Protein AF-A0ABD2IH36-F1 (afdb_monomer_lite)

Foldseek 3Di:
DDALDPVVVVVCCVVPVPDDAAHFLLNVLLVLVVVCVVLCVVVCQPPPDPCNVVLNVLSLLLSLLLSCLLAAPLVLSLVSLLVSLLSHDPSCLQSSLVCCQAEPADFPVCVVCPSNCSHNPNFPFDFDQDQDPPPDPPDDDDDDDDDDDDDDDDDDDDDDDDDPPDPPPRDGDGDGQGRSNGDRPGAHNAYSVRHRCNVCLLVVPDSVCPLVVVLVVQLPVQADPDRDPVSNVVSVVVSVVVVVVVVVCVVVVVDDDDDPVVVVLSVQSNVLRVPADSPDPVRSVVSSSSSSVSCPVVVVVSVVVVVVVVVVVPPPPDDD

Radius of gyration: 30.21 Å; chains: 1; bounding box: 77×48×107 Å

Organism: NCBI:txid157864

Sequence (320 aa):
MSDFETGMLKAMQHVFPSCERSGCSFHMAQALFRKARSMGIFNLLNEDDDEGPVQRKSVHKTFRSVLSLALIPPLYVRRAFSTIVNTAPPGVQGWLAYFCKTYIGTTQFEIDRGAEAFGPDVDIGHFVLRRTRSTTPFSVSQASTMAGDAPVRFGLHSPQPSTPTIPSTEEGSLELIRRWEHEIVRPPRFPITFWNVHIRAQMALERTNNGMEAAHGQFARELNHHPSLSDFIAAFTKDIDKQLDIGRAEQLQKSTKRRQRYIIKEQNVVRILDEADFESEEGLTNSLHLLGLVMQGFVEGLHVRGNEESGEETDDADGN

Secondary structure (DSSP, 8-state):
-B-S-HHHHHHHHHH-TTSPP-B-HHHHHHHHHHHHHHTTGGGTT-TTSTTHHHHHHHHHHHHHHHHHTTTS-GGGHHHHHHHHHHHPPTT-HHHHHHHIIIII-B-HHHHHHGGGGGSTT----PEEEE---------------------------PPPPPP---------EEEE--GGGS--SB--SS-HHHH--HHHHHTT---THHHHHHHHHHHHHHS-SS--HHHHHHHHHHHHHHHHHHHHHHHTT-PPPPPHHHHHHHHHHHHHHHT---SSHHHHHHHHHHHHHHHHHHHHHHHHHHHHHHHGGGSSS---

pLDDT: mean 75.45, std 20.5, range [30.62, 98.0]

Structure (mmCIF, N/CA/C/O backbone):
data_AF-A0ABD2IH36-F1
#
_entry.id   AF-A0ABD2IH36-F1
#
loop_
_atom_site.group_PDB
_atom_site.id
_atom_site.type_symbol
_atom_site.label_atom_id
_atom_site.label_alt_id
_atom_site.label_comp_id
_atom_site.label_asym_id
_atom_site.label_entity_id
_atom_site.label_seq_id
_atom_site.pdbx_PDB_ins_code
_atom_site.Cartn_x
_atom_site.Cartn_y
_atom_site.Cartn_z
_atom_site.occupancy
_atom_site.B_iso_or_equiv
_atom_site.auth_seq_id
_atom_site.auth_comp_id
_atom_site.auth_asym_id
_atom_site.auth_atom_id
_atom_site.pdbx_PDB_model_num
ATOM 1 N N . MET A 1 1 ? -11.685 -6.606 10.430 1.00 73.25 1 MET A N 1
ATOM 2 C CA . MET A 1 1 ? -10.324 -6.358 9.906 1.00 73.25 1 MET A CA 1
ATOM 3 C C . MET A 1 1 ? -9.435 -7.489 10.397 1.00 73.25 1 MET A C 1
ATOM 5 O O . MET A 1 1 ? -9.530 -7.809 11.570 1.00 73.25 1 MET A O 1
ATOM 9 N N . SER A 1 2 ? -8.643 -8.107 9.526 1.00 76.81 2 SER A N 1
ATOM 10 C CA . SER A 1 2 ? -7.855 -9.316 9.813 1.00 76.81 2 SER A CA 1
ATOM 11 C C . SER A 1 2 ? -6.379 -9.104 9.500 1.00 76.81 2 SER A C 1
ATOM 13 O O . SER A 1 2 ? -6.024 -8.206 8.731 1.00 76.81 2 SER A O 1
ATOM 15 N N . ASP A 1 3 ? -5.521 -9.963 10.040 1.00 78.62 3 ASP A N 1
ATOM 16 C CA . ASP A 1 3 ? -4.207 -10.200 9.449 1.00 78.62 3 ASP A CA 1
ATOM 17 C C . ASP A 1 3 ? -4.333 -10.883 8.060 1.00 78.62 3 ASP A C 1
ATOM 19 O O . ASP A 1 3 ? -5.432 -11.075 7.523 1.00 78.62 3 ASP A O 1
ATOM 23 N N . PHE A 1 4 ? -3.195 -11.231 7.456 1.00 84.56 4 PHE A N 1
ATOM 24 C CA . PHE A 1 4 ? -3.115 -11.854 6.129 1.00 84.56 4 PHE A CA 1
ATOM 25 C C . PHE A 1 4 ? -3.057 -13.394 6.197 1.00 84.56 4 PHE A C 1
ATOM 27 O O . PHE A 1 4 ? -2.592 -14.049 5.259 1.00 84.56 4 PHE A O 1
ATOM 34 N N . GLU A 1 5 ? -3.523 -14.001 7.291 1.00 84.25 5 GLU A N 1
ATOM 35 C CA . GLU A 1 5 ? -3.514 -15.447 7.483 1.00 84.25 5 GLU A CA 1
ATOM 36 C C . GLU A 1 5 ? -4.704 -16.103 6.761 1.00 84.25 5 GLU A C 1
ATOM 38 O O . GLU A 1 5 ? -5.879 -15.793 6.960 1.00 84.25 5 GLU A O 1
ATOM 43 N N . THR A 1 6 ? -4.409 -17.003 5.822 1.00 84.88 6 THR A N 1
ATOM 44 C CA . THR A 1 6 ? -5.437 -17.541 4.915 1.00 84.88 6 THR A CA 1
ATOM 45 C C . THR A 1 6 ? -6.386 -18.518 5.611 1.00 84.88 6 THR A C 1
ATOM 47 O O . THR A 1 6 ? -7.532 -18.636 5.175 1.00 84.88 6 THR A O 1
ATOM 50 N N . GLY A 1 7 ? -5.937 -19.207 6.666 1.00 84.06 7 GLY A N 1
ATOM 51 C CA . GLY A 1 7 ? -6.784 -20.085 7.470 1.00 84.06 7 GLY A CA 1
ATOM 52 C C . GLY A 1 7 ? -7.853 -19.278 8.193 1.00 84.06 7 GLY A C 1
ATOM 53 O O . GLY A 1 7 ? -9.044 -19.500 7.965 1.00 84.06 7 GLY A O 1
ATOM 54 N N . MET A 1 8 ? -7.433 -18.261 8.947 1.00 82.62 8 MET A N 1
ATOM 55 C CA . MET A 1 8 ? -8.350 -17.355 9.639 1.00 82.62 8 MET A CA 1
ATOM 56 C C . MET A 1 8 ? -9.330 -16.656 8.684 1.00 82.62 8 MET A C 1
ATOM 58 O O . MET A 1 8 ? -10.533 -16.631 8.947 1.00 82.62 8 MET A O 1
ATOM 62 N N . LEU A 1 9 ? -8.875 -16.169 7.522 1.00 85.12 9 LEU A N 1
ATOM 63 C CA . LEU A 1 9 ? -9.764 -15.551 6.525 1.00 85.12 9 LEU A CA 1
ATOM 64 C C . LEU A 1 9 ? -10.847 -16.502 5.996 1.00 85.12 9 LEU A C 1
ATOM 66 O O . LEU A 1 9 ? -11.971 -16.064 5.738 1.00 85.12 9 LEU A O 1
ATOM 70 N N . LYS A 1 10 ? -10.520 -17.787 5.816 1.00 87.81 10 LYS A N 1
ATOM 71 C CA . LYS A 1 10 ? -11.485 -18.814 5.396 1.00 87.81 10 LYS A CA 1
ATOM 72 C C . LYS A 1 10 ? -12.457 -19.156 6.523 1.00 87.81 10 LYS A C 1
ATOM 74 O O . LYS A 1 10 ? -13.655 -19.243 6.267 1.00 87.81 10 LYS A O 1
ATOM 79 N N . ALA A 1 11 ? -11.959 -19.297 7.751 1.00 86.94 11 ALA A N 1
ATOM 80 C CA . ALA A 1 11 ? -12.783 -19.561 8.926 1.00 86.94 11 ALA A CA 1
ATOM 81 C C . ALA A 1 11 ? -13.792 -18.427 9.171 1.00 86.94 11 ALA A C 1
ATOM 83 O O . ALA A 1 11 ? -14.986 -18.684 9.300 1.00 86.94 11 ALA A O 1
ATOM 84 N N . MET A 1 12 ? -13.348 -17.167 9.122 1.00 84.44 12 MET A N 1
ATOM 85 C CA . MET A 1 12 ? -14.235 -16.008 9.258 1.00 84.44 12 MET A CA 1
ATOM 86 C C . MET A 1 12 ? -15.308 -15.962 8.170 1.00 84.44 12 MET A C 1
ATOM 88 O O . MET A 1 12 ? -16.464 -15.705 8.479 1.00 84.44 12 MET A O 1
ATOM 92 N N . GLN A 1 13 ? -14.958 -16.243 6.911 1.00 86.69 13 GLN A N 1
ATOM 93 C CA . GLN A 1 13 ? -15.936 -16.270 5.817 1.00 86.69 13 GLN A CA 1
ATOM 94 C C . GLN A 1 13 ? -16.977 -17.386 5.991 1.00 86.69 13 GLN A C 1
ATOM 96 O O . GLN A 1 13 ? -18.111 -17.237 5.540 1.00 86.69 13 GLN A O 1
ATOM 101 N N . HIS A 1 14 ? -16.592 -18.498 6.617 1.00 90.56 14 HIS A N 1
ATOM 102 C CA . HIS A 1 14 ? -17.500 -19.600 6.910 1.00 90.56 14 HIS A CA 1
ATOM 103 C C . HIS A 1 14 ? -18.466 -19.259 8.054 1.00 90.56 14 HIS A C 1
ATOM 105 O O . HIS A 1 14 ? -19.662 -19.501 7.928 1.00 90.56 14 HIS A O 1
ATOM 111 N N . VAL A 1 15 ? -17.959 -18.671 9.143 1.00 92.19 15 VAL A N 1
ATOM 112 C CA . VAL A 1 15 ? -18.756 -18.350 10.342 1.00 92.19 15 VAL A CA 1
ATOM 113 C C . VAL A 1 15 ? -19.593 -17.077 10.159 1.00 92.19 15 VAL A C 1
ATOM 115 O O . VAL A 1 15 ? -20.737 -17.020 10.601 1.00 92.19 15 VAL A O 1
ATOM 118 N N . PHE A 1 16 ? -19.054 -16.065 9.474 1.00 89.19 16 PHE A N 1
ATOM 119 C CA . PHE A 1 16 ? -19.680 -14.755 9.271 1.00 89.19 16 PHE A CA 1
ATOM 120 C C . PHE A 1 16 ? -19.765 -14.406 7.776 1.00 89.19 16 PHE A C 1
ATOM 122 O O . PHE A 1 16 ? -19.083 -13.491 7.306 1.00 89.19 16 PHE A O 1
ATOM 129 N N . PRO A 1 17 ? -20.601 -15.112 6.993 1.00 89.88 17 PRO A N 1
ATOM 130 C CA . PRO A 1 17 ? -20.595 -15.004 5.535 1.00 89.88 17 PRO A CA 1
ATOM 131 C C . PRO A 1 17 ? -20.989 -13.622 4.998 1.00 89.88 17 PRO A C 1
ATOM 133 O O . PRO A 1 17 ? -20.570 -13.257 3.902 1.00 89.88 17 PRO A O 1
ATOM 136 N N . SER A 1 18 ? -21.767 -12.855 5.765 1.00 89.81 18 SER A N 1
ATOM 137 C CA . SER A 1 18 ? -22.213 -11.497 5.432 1.00 89.81 18 SER A CA 1
ATOM 138 C C . SER A 1 18 ? -21.242 -10.393 5.866 1.00 89.81 18 SER A C 1
ATOM 140 O O . SER A 1 18 ? -21.477 -9.228 5.550 1.00 89.81 18 SER A O 1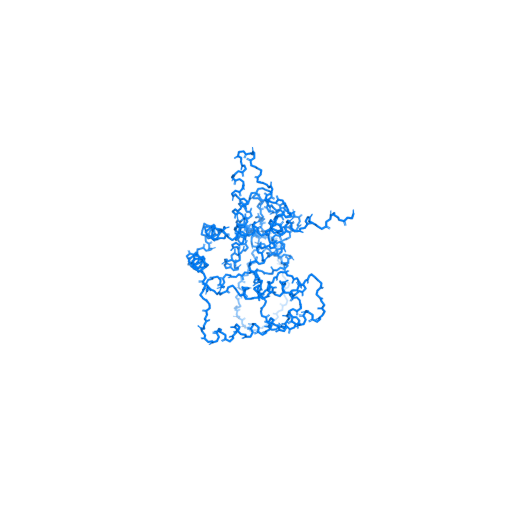
ATOM 142 N N . CYS A 1 19 ? -20.173 -10.718 6.601 1.00 85.62 19 CYS A N 1
ATOM 143 C CA . CYS A 1 19 ? -19.226 -9.722 7.087 1.00 85.62 19 CYS A CA 1
ATOM 144 C C . CYS A 1 19 ? -18.264 -9.290 5.972 1.00 85.62 19 CYS A C 1
ATOM 146 O O . CYS A 1 19 ? -17.616 -10.118 5.327 1.00 85.62 19 CYS A O 1
ATOM 148 N N . GLU A 1 20 ? -18.128 -7.978 5.775 1.00 82.19 20 GLU A N 1
ATOM 149 C CA . GLU A 1 20 ? -17.130 -7.428 4.865 1.00 82.19 20 GLU A CA 1
ATOM 150 C C . GLU A 1 20 ? -15.715 -7.632 5.428 1.00 82.19 20 GLU A C 1
ATOM 152 O O . GLU A 1 20 ? -15.382 -7.237 6.551 1.00 82.19 20 GLU A O 1
ATOM 157 N N . ARG A 1 21 ? -14.852 -8.257 4.625 1.00 84.44 21 ARG A N 1
ATOM 158 C CA . ARG A 1 21 ? -13.476 -8.566 5.013 1.00 84.44 21 ARG A CA 1
ATOM 159 C C . ARG A 1 21 ? -12.537 -7.461 4.554 1.00 84.44 21 ARG A C 1
ATOM 161 O O . ARG A 1 21 ? -12.457 -7.152 3.373 1.00 84.44 21 ARG A O 1
ATOM 168 N N . SER A 1 22 ? -11.753 -6.951 5.494 1.00 87.25 22 SER A N 1
ATOM 169 C CA . SER A 1 22 ? -10.670 -6.000 5.243 1.00 87.25 22 SER A CA 1
ATOM 170 C C . SER A 1 22 ? -9.384 -6.468 5.915 1.00 87.25 22 SER A C 1
ATOM 172 O O . SER A 1 22 ? -9.402 -6.982 7.037 1.00 87.25 22 SER A O 1
ATOM 174 N N . GLY A 1 23 ? -8.265 -6.287 5.229 1.00 86.56 23 GLY A N 1
ATOM 175 C CA . GLY A 1 23 ? -6.924 -6.514 5.735 1.00 86.56 23 GLY A CA 1
ATOM 176 C C . GLY A 1 23 ? -6.457 -5.347 6.594 1.00 86.56 23 GLY A C 1
ATOM 177 O O . GLY A 1 23 ? -6.805 -4.186 6.378 1.00 86.56 23 GLY A O 1
ATOM 178 N N . CYS A 1 24 ? -5.652 -5.655 7.599 1.00 85.88 24 CYS A N 1
ATOM 179 C CA . CYS A 1 24 ? -5.053 -4.654 8.459 1.00 85.88 24 CYS A CA 1
ATOM 180 C C . CYS A 1 24 ? -3.799 -4.055 7.808 1.00 85.88 24 CYS A C 1
ATOM 182 O O . CYS A 1 24 ? -2.814 -4.761 7.597 1.00 85.88 24 CYS A O 1
ATOM 184 N N . SER A 1 25 ? -3.780 -2.741 7.560 1.00 85.50 25 SER A N 1
ATOM 185 C CA . SER A 1 25 ? -2.609 -2.070 6.965 1.00 85.50 25 SER A CA 1
ATOM 186 C C . SER A 1 25 ? -1.331 -2.214 7.804 1.00 85.50 25 SER A C 1
ATOM 188 O O . SER A 1 25 ? -0.233 -2.246 7.251 1.00 85.50 25 SER A O 1
ATOM 190 N N . PHE A 1 26 ? -1.463 -2.360 9.129 1.00 82.00 26 PHE A N 1
ATOM 191 C CA . PHE A 1 26 ? -0.346 -2.646 10.032 1.00 82.00 26 PHE A CA 1
ATOM 192 C C . PHE A 1 26 ? 0.289 -4.012 9.739 1.00 82.00 26 PHE A C 1
ATOM 194 O O . PHE A 1 26 ? 1.482 -4.092 9.447 1.00 82.00 26 PHE A O 1
ATOM 201 N N . HIS A 1 27 ? -0.526 -5.067 9.730 1.00 84.56 27 HIS A N 1
ATOM 202 C CA . HIS A 1 27 ? -0.071 -6.427 9.445 1.00 84.56 27 HIS A CA 1
ATOM 203 C C . HIS A 1 27 ? 0.422 -6.588 8.005 1.00 84.56 27 HIS A C 1
ATOM 205 O O . HIS A 1 27 ? 1.368 -7.338 7.767 1.00 84.56 27 HIS A O 1
ATOM 211 N N . MET A 1 28 ? -0.155 -5.847 7.049 1.00 90.00 28 MET A N 1
ATOM 212 C CA . MET A 1 28 ? 0.367 -5.793 5.682 1.00 90.00 28 MET A CA 1
ATOM 213 C C . MET A 1 28 ? 1.811 -5.294 5.686 1.00 90.00 28 MET A C 1
ATOM 215 O O . MET A 1 28 ? 2.695 -5.920 5.107 1.00 90.00 28 MET A O 1
ATOM 219 N N . ALA A 1 29 ? 2.066 -4.184 6.377 1.00 89.06 29 ALA A N 1
ATOM 220 C CA . ALA A 1 29 ? 3.395 -3.605 6.435 1.00 89.06 29 ALA A CA 1
ATOM 221 C C . ALA A 1 29 ? 4.397 -4.490 7.186 1.00 89.06 29 ALA A C 1
ATOM 223 O O . ALA A 1 29 ? 5.534 -4.616 6.739 1.00 89.06 29 ALA A O 1
ATOM 224 N N . GLN A 1 30 ? 3.980 -5.158 8.265 1.00 86.19 30 GLN A N 1
ATOM 225 C CA . GLN A 1 30 ? 4.806 -6.165 8.937 1.00 86.19 30 GLN A CA 1
ATOM 226 C C . GLN A 1 30 ? 5.148 -7.336 8.006 1.00 86.19 30 GLN A C 1
ATOM 228 O O . GLN A 1 30 ? 6.309 -7.730 7.913 1.00 86.19 30 GLN A O 1
ATOM 233 N N . ALA A 1 31 ? 4.166 -7.876 7.276 1.00 90.62 31 ALA A N 1
ATOM 234 C CA . ALA A 1 31 ? 4.394 -8.961 6.325 1.00 90.62 31 ALA A CA 1
ATOM 235 C C . ALA A 1 31 ? 5.359 -8.540 5.204 1.00 90.62 31 ALA A C 1
ATOM 237 O O . ALA A 1 31 ? 6.253 -9.302 4.831 1.00 90.62 31 ALA A O 1
ATOM 238 N N . LEU A 1 32 ? 5.217 -7.313 4.696 1.00 92.94 32 LEU A N 1
ATOM 239 C CA . LEU A 1 32 ? 6.116 -6.740 3.696 1.00 92.94 32 LEU A CA 1
ATOM 240 C C . LEU A 1 32 ? 7.527 -6.516 4.234 1.00 92.94 32 LEU A C 1
ATOM 242 O O . LEU A 1 32 ? 8.487 -6.812 3.524 1.00 92.94 32 LEU A O 1
ATOM 246 N N . PHE A 1 33 ? 7.650 -6.047 5.476 1.00 90.38 33 PHE A N 1
ATOM 247 C CA . PHE A 1 33 ? 8.927 -5.851 6.155 1.00 90.38 33 PHE A CA 1
ATOM 248 C C . PHE A 1 33 ? 9.663 -7.175 6.374 1.00 90.38 33 PHE A C 1
ATOM 250 O O . PHE A 1 33 ? 10.811 -7.310 5.956 1.00 90.38 33 PHE A O 1
ATOM 257 N N . ARG A 1 34 ? 8.987 -8.188 6.935 1.00 89.62 34 ARG A N 1
ATOM 258 C CA . ARG A 1 34 ? 9.557 -9.535 7.102 1.00 89.62 34 ARG A CA 1
ATOM 259 C C . ARG A 1 34 ? 9.993 -10.123 5.767 1.00 89.62 34 ARG A C 1
ATOM 261 O O . ARG A 1 34 ? 11.092 -10.662 5.664 1.00 89.62 34 ARG A O 1
ATOM 268 N N . LYS A 1 35 ? 9.175 -9.963 4.718 1.00 93.81 35 LYS A N 1
ATOM 269 C CA . LYS A 1 35 ? 9.553 -10.428 3.382 1.00 93.81 35 LYS A CA 1
ATOM 270 C C . LYS A 1 35 ? 10.784 -9.691 2.855 1.00 93.81 35 LYS A C 1
ATOM 272 O O . LYS A 1 35 ? 11.692 -10.353 2.362 1.00 93.81 35 LYS A O 1
ATOM 277 N N . ALA A 1 36 ? 10.846 -8.368 3.003 1.00 91.19 36 ALA A N 1
ATOM 278 C CA . ALA A 1 36 ? 12.000 -7.568 2.603 1.00 91.19 36 ALA A CA 1
ATOM 279 C C . ALA A 1 36 ? 13.288 -8.007 3.318 1.00 91.19 36 ALA A C 1
ATOM 281 O O . ALA A 1 36 ? 14.308 -8.219 2.664 1.00 91.19 36 ALA A O 1
ATOM 282 N N . ARG A 1 37 ? 13.217 -8.239 4.636 1.00 88.88 37 ARG A N 1
ATOM 283 C CA . ARG A 1 37 ? 14.334 -8.758 5.439 1.00 88.88 37 ARG A CA 1
ATOM 284 C C . ARG A 1 37 ? 14.769 -10.151 4.986 1.00 88.88 37 ARG A C 1
ATOM 286 O O . ARG A 1 37 ? 15.948 -10.354 4.737 1.00 88.88 37 ARG A O 1
ATOM 293 N N . SER A 1 38 ? 13.825 -11.078 4.792 1.00 91.88 38 SER A N 1
ATOM 294 C CA . SER A 1 38 ? 14.126 -12.448 4.330 1.00 91.88 38 SER A CA 1
ATOM 295 C C . SER A 1 38 ? 14.794 -12.497 2.951 1.00 91.88 38 SER A C 1
ATOM 297 O O . SER A 1 38 ? 15.453 -13.472 2.615 1.00 91.88 38 SER A O 1
ATOM 299 N N . MET A 1 39 ? 14.603 -11.451 2.142 1.00 92.31 39 MET A N 1
ATOM 300 C CA . MET A 1 39 ? 15.208 -11.306 0.818 1.00 92.31 39 MET A CA 1
ATOM 301 C C . MET A 1 39 ? 16.500 -10.478 0.847 1.00 92.31 39 MET A C 1
ATOM 303 O O . MET A 1 39 ? 17.033 -10.166 -0.211 1.00 92.31 39 MET A O 1
ATOM 307 N N . GLY A 1 40 ? 16.983 -10.086 2.031 1.00 87.25 40 GLY A N 1
ATOM 308 C CA . GLY A 1 40 ? 18.221 -9.323 2.185 1.00 87.25 40 GLY A CA 1
ATOM 309 C C . GLY A 1 40 ? 18.158 -7.898 1.635 1.00 87.25 40 GLY A C 1
ATOM 310 O O . GLY A 1 40 ? 19.201 -7.299 1.404 1.00 87.25 40 GLY A O 1
ATOM 311 N N . ILE A 1 41 ? 16.970 -7.316 1.434 1.00 85.00 41 ILE A N 1
ATOM 312 C CA . ILE A 1 41 ? 16.839 -5.979 0.818 1.00 85.00 41 ILE A CA 1
ATOM 313 C C . ILE A 1 41 ? 17.526 -4.901 1.654 1.00 85.00 41 ILE A C 1
ATOM 315 O O . ILE A 1 41 ? 18.126 -3.978 1.113 1.00 85.00 41 ILE A O 1
ATOM 319 N N . PHE A 1 42 ? 17.455 -5.023 2.978 1.00 77.69 42 PHE A N 1
ATOM 320 C CA . PHE A 1 42 ? 18.123 -4.102 3.897 1.00 77.69 42 PHE A CA 1
ATOM 321 C C . PHE A 1 42 ? 19.617 -4.410 4.074 1.00 77.69 42 PHE A C 1
ATOM 323 O O . PHE A 1 42 ? 20.312 -3.638 4.718 1.00 77.69 42 PHE A O 1
ATOM 330 N N . ASN A 1 43 ? 20.120 -5.494 3.480 1.00 73.44 43 ASN A N 1
ATOM 331 C CA . ASN A 1 43 ? 21.551 -5.793 3.434 1.00 73.44 43 ASN A CA 1
ATOM 332 C C . ASN A 1 43 ? 22.209 -5.160 2.197 1.00 73.44 43 ASN A C 1
ATOM 334 O O . ASN A 1 43 ? 23.426 -5.076 2.135 1.00 73.44 43 ASN A O 1
ATOM 338 N N . LEU A 1 44 ? 21.423 -4.638 1.244 1.00 61.00 44 LEU A N 1
ATOM 339 C CA . LEU A 1 44 ? 21.902 -3.833 0.105 1.00 61.00 44 LEU A CA 1
ATOM 340 C C . LEU A 1 44 ? 22.434 -2.446 0.530 1.00 61.00 44 LEU A C 1
ATOM 342 O O . LEU A 1 44 ? 22.554 -1.544 -0.293 1.00 61.00 44 LEU A O 1
ATOM 346 N N . LEU A 1 45 ? 22.661 -2.250 1.829 1.00 58.69 45 LEU A N 1
ATOM 347 C CA . LEU A 1 45 ? 22.939 -0.978 2.486 1.00 58.69 45 LEU A CA 1
ATOM 348 C C . LEU A 1 45 ? 24.403 -0.863 2.935 1.00 58.69 45 LEU A C 1
ATOM 350 O O . LEU A 1 45 ? 24.656 -0.093 3.857 1.00 58.69 45 LEU A O 1
ATOM 354 N N . ASN A 1 46 ? 25.323 -1.639 2.341 1.00 52.97 46 ASN A N 1
ATOM 355 C CA . ASN A 1 46 ? 26.745 -1.646 2.708 1.00 52.97 46 ASN A CA 1
ATOM 356 C C . ASN A 1 46 ? 27.270 -0.211 2.871 1.00 52.97 46 ASN A C 1
ATOM 358 O O . ASN A 1 46 ? 27.177 0.603 1.953 1.00 52.97 46 ASN A O 1
ATOM 362 N N . GLU A 1 47 ? 27.761 0.096 4.073 1.00 55.91 47 GLU A N 1
ATOM 363 C CA . GLU A 1 47 ? 28.140 1.454 4.486 1.00 55.91 47 GLU A CA 1
ATOM 364 C C . GLU A 1 47 ? 29.543 1.852 4.008 1.00 55.91 47 GLU A C 1
ATOM 366 O O . GLU A 1 47 ? 29.903 3.023 4.089 1.00 55.91 47 GLU A O 1
ATOM 371 N N . ASP A 1 48 ? 30.304 0.889 3.482 1.00 57.44 48 ASP A N 1
ATOM 372 C CA . ASP A 1 48 ? 31.701 1.060 3.077 1.00 57.44 48 ASP A CA 1
ATOM 373 C C . ASP A 1 48 ? 31.868 1.607 1.643 1.00 57.44 48 ASP A C 1
ATOM 375 O O . ASP A 1 48 ? 32.979 1.958 1.250 1.00 57.44 48 ASP A O 1
ATOM 379 N N . ASP A 1 49 ? 30.777 1.724 0.876 1.00 61.09 49 ASP A N 1
ATOM 380 C CA . ASP A 1 49 ? 30.769 2.278 -0.483 1.00 61.09 49 ASP A CA 1
ATOM 381 C C . ASP A 1 49 ? 30.246 3.728 -0.495 1.00 61.09 49 ASP A C 1
ATOM 383 O O . ASP A 1 49 ? 29.212 4.031 0.109 1.00 61.09 49 ASP A O 1
ATOM 387 N N . ASP A 1 50 ? 30.879 4.618 -1.272 1.00 62.00 50 ASP A N 1
ATOM 388 C CA . ASP A 1 50 ? 30.454 6.026 -1.431 1.00 62.00 50 ASP A CA 1
ATOM 389 C C . ASP A 1 50 ? 28.993 6.164 -1.925 1.00 62.00 50 ASP A C 1
ATOM 391 O O . ASP A 1 50 ? 28.297 7.136 -1.612 1.00 62.00 50 ASP A O 1
ATOM 395 N N . GLU A 1 51 ? 28.490 5.173 -2.670 1.00 65.69 51 GLU A N 1
ATOM 396 C CA . GLU A 1 51 ? 27.105 5.114 -3.163 1.00 65.69 51 GLU A CA 1
ATOM 397 C C . GLU A 1 51 ? 26.109 4.518 -2.146 1.00 65.69 51 GLU A C 1
ATOM 399 O O . GLU A 1 51 ? 24.890 4.709 -2.272 1.00 65.69 51 GLU A O 1
ATOM 404 N N . GLY A 1 52 ? 26.603 3.853 -1.096 1.00 68.31 52 GLY A N 1
ATOM 405 C CA . GLY A 1 52 ? 25.813 3.166 -0.068 1.00 68.31 52 GLY A CA 1
ATOM 406 C C . GLY A 1 52 ? 24.743 4.050 0.592 1.00 68.31 52 GLY A C 1
ATOM 407 O O . GLY A 1 52 ? 23.565 3.664 0.640 1.00 68.31 52 GLY A O 1
ATOM 408 N N . PRO A 1 53 ? 25.059 5.289 1.028 1.00 73.38 53 PRO A N 1
ATOM 409 C CA . PRO A 1 53 ? 24.076 6.190 1.632 1.00 73.38 53 PRO A CA 1
ATOM 410 C C . PRO A 1 53 ? 22.941 6.618 0.687 1.00 73.38 53 PRO A C 1
ATOM 412 O O . PRO A 1 53 ? 21.803 6.823 1.133 1.00 73.38 53 PRO A O 1
ATOM 415 N N . VAL A 1 54 ? 23.222 6.780 -0.610 1.00 79.75 54 VAL A N 1
ATOM 416 C CA . VAL A 1 54 ? 22.225 7.175 -1.622 1.00 79.75 54 VAL A CA 1
ATOM 417 C C . VAL A 1 54 ? 21.315 5.994 -1.941 1.00 79.75 54 VAL A C 1
ATOM 419 O O . VAL A 1 54 ? 20.086 6.122 -1.878 1.00 79.75 54 VAL A O 1
ATOM 422 N N . GLN A 1 55 ? 21.915 4.830 -2.182 1.00 79.56 55 GLN A N 1
ATOM 423 C CA . GLN A 1 55 ? 21.212 3.577 -2.424 1.00 79.56 55 GLN A CA 1
ATOM 424 C C . GLN A 1 55 ? 20.274 3.239 -1.258 1.00 79.56 55 GLN A C 1
ATOM 426 O O . GLN A 1 55 ? 19.090 2.954 -1.463 1.00 79.56 55 GLN A O 1
ATOM 431 N N . ARG A 1 56 ? 20.742 3.415 -0.016 1.00 80.69 56 ARG A N 1
ATOM 432 C CA . ARG A 1 56 ? 19.928 3.266 1.195 1.00 80.69 56 ARG A CA 1
ATOM 433 C C . ARG A 1 56 ? 18.688 4.138 1.184 1.00 80.69 56 ARG A C 1
ATOM 435 O O . ARG A 1 56 ? 17.572 3.650 1.384 1.00 80.69 56 ARG A O 1
ATOM 442 N N . LYS A 1 57 ? 18.855 5.438 0.942 1.00 84.31 57 LYS A N 1
ATOM 443 C CA . LYS A 1 57 ? 17.721 6.369 0.881 1.00 84.31 57 LYS A CA 1
ATOM 444 C C . LYS A 1 57 ? 16.718 5.937 -0.190 1.00 84.31 57 LYS A C 1
ATOM 446 O O . LYS A 1 57 ? 15.517 5.985 0.080 1.0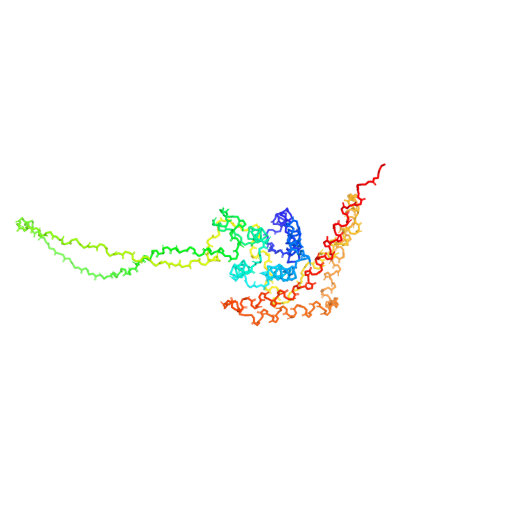0 84.31 57 LYS A O 1
ATOM 451 N N . SER A 1 58 ? 17.195 5.465 -1.342 1.00 88.25 58 SER A N 1
ATOM 452 C CA . SER A 1 58 ? 16.354 4.975 -2.440 1.00 88.25 58 SER A CA 1
ATOM 453 C C . SER A 1 58 ? 15.572 3.704 -2.074 1.00 88.25 58 SER A C 1
ATOM 455 O O . SER A 1 58 ? 14.355 3.648 -2.275 1.00 88.25 58 SER A O 1
ATOM 457 N N . VAL A 1 59 ? 16.212 2.721 -1.429 1.00 89.56 59 VAL A N 1
ATOM 458 C CA . VAL A 1 59 ? 15.549 1.495 -0.944 1.00 89.56 59 VAL A CA 1
ATOM 459 C C . VAL A 1 59 ? 14.468 1.835 0.084 1.00 89.56 59 VAL A C 1
ATOM 461 O O . VAL A 1 59 ? 13.319 1.409 -0.048 1.00 89.56 59 VAL A O 1
ATOM 464 N N . HIS A 1 60 ? 14.785 2.674 1.075 1.00 88.31 60 HIS A N 1
ATOM 465 C CA . HIS A 1 60 ? 13.799 3.098 2.070 1.00 88.31 60 HIS A CA 1
ATOM 466 C C . HIS A 1 60 ? 12.668 3.935 1.460 1.00 88.31 60 HIS A C 1
ATOM 468 O O . HIS A 1 60 ? 11.538 3.856 1.946 1.00 88.31 60 HIS A O 1
ATOM 474 N N . LYS A 1 61 ? 12.951 4.765 0.448 1.00 91.25 61 LYS A N 1
ATOM 475 C CA . LYS A 1 61 ? 11.928 5.518 -0.293 1.00 91.25 61 LYS A CA 1
ATOM 476 C C . LYS A 1 61 ? 10.988 4.548 -1.004 1.00 91.25 61 LYS A C 1
ATOM 478 O O . LYS A 1 61 ? 9.786 4.629 -0.789 1.00 91.25 61 LYS A O 1
ATOM 483 N N . THR A 1 62 ? 11.536 3.583 -1.739 1.00 93.88 62 THR A N 1
ATOM 484 C CA . THR A 1 62 ? 10.777 2.541 -2.448 1.00 93.88 62 THR A CA 1
ATOM 485 C C . THR A 1 62 ? 9.884 1.757 -1.490 1.00 93.88 62 THR A C 1
ATOM 487 O O . THR A 1 62 ? 8.681 1.642 -1.718 1.00 93.88 62 THR A O 1
ATOM 490 N N . PHE A 1 63 ? 10.437 1.291 -0.364 1.00 93.19 63 PHE A N 1
ATOM 491 C CA . PHE A 1 63 ? 9.674 0.563 0.650 1.00 93.19 63 PHE A CA 1
ATOM 492 C C . PHE A 1 63 ? 8.493 1.385 1.180 1.00 93.19 63 PHE A C 1
ATOM 494 O O . PHE A 1 63 ? 7.360 0.907 1.225 1.00 93.19 63 PHE A O 1
ATOM 501 N N . ARG A 1 64 ? 8.739 2.653 1.530 1.00 92.88 64 ARG A N 1
ATOM 502 C CA . ARG A 1 64 ? 7.702 3.576 2.008 1.00 92.88 64 ARG A CA 1
ATOM 503 C C . ARG A 1 64 ? 6.639 3.854 0.949 1.00 92.88 64 ARG A C 1
ATOM 505 O O . ARG A 1 64 ? 5.460 3.833 1.282 1.00 92.88 64 ARG A O 1
ATOM 512 N N . SER A 1 65 ? 7.029 4.063 -0.307 1.00 95.50 65 SER A N 1
ATOM 513 C CA . SER A 1 65 ? 6.090 4.283 -1.409 1.00 95.50 65 SER A CA 1
ATOM 514 C C . SER A 1 65 ? 5.182 3.075 -1.640 1.00 95.50 65 SER A C 1
ATOM 516 O O . SER A 1 65 ? 3.986 3.261 -1.843 1.00 95.50 65 SER A O 1
ATOM 518 N N . VAL A 1 66 ? 5.700 1.845 -1.525 1.00 96.75 66 VAL A N 1
ATOM 519 C CA . VAL A 1 66 ? 4.873 0.626 -1.594 1.00 96.75 66 VAL A CA 1
ATOM 520 C C . VAL A 1 66 ? 3.859 0.574 -0.448 1.00 96.75 66 VAL A C 1
ATOM 522 O O . VAL A 1 66 ? 2.696 0.258 -0.685 1.00 96.75 66 VAL A O 1
ATOM 525 N N . LEU A 1 67 ? 4.247 0.933 0.782 1.00 94.50 67 LEU A N 1
ATOM 526 C CA . LEU A 1 67 ? 3.296 1.005 1.901 1.00 94.50 67 LEU A CA 1
ATOM 527 C C . LEU A 1 67 ? 2.209 2.068 1.676 1.00 94.50 67 LEU A C 1
ATOM 529 O O . LEU A 1 67 ? 1.045 1.838 2.011 1.00 94.50 67 LEU A O 1
ATOM 533 N N . SER A 1 68 ? 2.569 3.204 1.075 1.00 95.56 68 SER A N 1
ATOM 534 C CA . SER A 1 68 ? 1.635 4.287 0.749 1.00 95.56 68 SER A CA 1
ATOM 535 C C . SER A 1 68 ? 0.557 3.880 -0.260 1.00 95.56 68 SER A C 1
ATOM 537 O O . SER A 1 68 ? -0.494 4.517 -0.291 1.00 95.56 68 SER A O 1
ATOM 539 N N . LEU A 1 69 ? 0.745 2.801 -1.032 1.00 97.50 69 LEU A N 1
ATOM 540 C CA . LEU A 1 69 ? -0.277 2.300 -1.962 1.00 97.50 69 LEU A CA 1
ATOM 541 C C . LEU A 1 69 ? -1.589 1.922 -1.259 1.00 97.50 69 LEU A C 1
ATOM 543 O O . LEU A 1 69 ? -2.647 1.944 -1.880 1.00 97.50 69 LEU A O 1
ATOM 547 N N . ALA A 1 70 ? -1.550 1.598 0.039 1.00 95.62 70 ALA A N 1
ATOM 548 C CA . ALA A 1 70 ? -2.762 1.318 0.809 1.00 95.62 70 ALA A CA 1
ATOM 549 C C . ALA A 1 70 ? -3.595 2.575 1.095 1.00 95.62 70 ALA A C 1
ATOM 551 O O . ALA A 1 70 ? -4.749 2.453 1.492 1.00 95.62 70 ALA A O 1
ATOM 552 N N . LEU A 1 71 ? -3.017 3.766 0.937 1.00 95.38 71 LEU A N 1
ATOM 553 C CA . LEU A 1 71 ? -3.629 5.040 1.316 1.00 95.38 71 LEU A CA 1
ATOM 554 C C . LEU A 1 71 ? -4.195 5.810 0.124 1.00 95.38 71 LEU A C 1
ATOM 556 O O . LEU A 1 71 ? -5.002 6.708 0.335 1.00 95.38 71 LEU A O 1
ATOM 560 N N . ILE A 1 72 ? -3.787 5.481 -1.101 1.00 96.56 72 ILE A N 1
ATOM 561 C CA . ILE A 1 72 ? -4.265 6.146 -2.321 1.00 96.56 72 ILE A CA 1
ATOM 562 C C . ILE A 1 72 ? -5.523 5.456 -2.869 1.00 96.56 72 ILE A C 1
ATOM 564 O O . ILE A 1 72 ? -5.735 4.273 -2.573 1.00 96.56 72 ILE A O 1
ATOM 568 N N . PRO A 1 73 ? -6.350 6.135 -3.686 1.00 97.31 73 PRO A N 1
ATOM 569 C CA . PRO A 1 73 ? -7.552 5.521 -4.232 1.00 97.31 73 PRO A CA 1
ATOM 570 C C . PRO A 1 73 ? -7.227 4.247 -5.035 1.00 97.31 73 PRO A C 1
ATOM 572 O O . PRO A 1 73 ? -6.280 4.261 -5.830 1.00 97.31 73 PRO A O 1
ATOM 575 N N . PRO A 1 74 ? -8.015 3.159 -4.890 1.00 96.94 74 PRO A N 1
ATOM 576 C CA . PRO A 1 74 ? -7.766 1.879 -5.562 1.00 96.94 74 PRO A CA 1
ATOM 577 C C . PRO A 1 74 ? -7.538 1.984 -7.073 1.00 96.94 74 PRO A C 1
ATOM 579 O O . PRO A 1 74 ? -6.719 1.248 -7.622 1.00 96.94 74 PRO A O 1
ATOM 582 N N . LEU A 1 75 ? -8.226 2.926 -7.728 1.00 96.44 75 LEU A N 1
ATOM 583 C CA . LEU A 1 75 ? -8.122 3.180 -9.165 1.00 96.44 75 LEU A CA 1
ATOM 584 C C . LEU A 1 75 ? -6.686 3.509 -9.610 1.00 96.44 75 LEU A C 1
ATOM 586 O O . LEU A 1 75 ? -6.257 3.071 -10.674 1.00 96.44 75 LEU A O 1
ATOM 590 N N . TYR A 1 76 ? -5.918 4.218 -8.778 1.00 97.50 76 TYR A N 1
ATOM 591 C CA . TYR A 1 76 ? -4.565 4.670 -9.115 1.00 97.50 76 TYR A CA 1
ATOM 592 C C . TYR A 1 76 ? -3.468 3.712 -8.644 1.00 97.50 76 TYR A C 1
ATOM 594 O O . TYR A 1 76 ? -2.308 3.890 -9.008 1.00 97.50 76 TYR A O 1
ATOM 602 N N . VAL A 1 77 ? -3.802 2.668 -7.875 1.00 97.94 77 VAL A N 1
ATOM 603 C CA . VAL A 1 77 ? -2.819 1.762 -7.252 1.00 97.94 77 VAL A CA 1
ATOM 604 C C . VAL A 1 77 ? -1.907 1.095 -8.278 1.00 97.94 77 VAL A C 1
ATOM 606 O O . VAL A 1 77 ? -0.695 1.060 -8.082 1.00 97.94 77 VAL A O 1
ATOM 609 N N . ARG A 1 78 ? -2.456 0.591 -9.390 1.00 96.25 78 ARG A N 1
ATOM 610 C CA . ARG A 1 78 ? -1.650 -0.085 -10.422 1.00 96.25 78 ARG A CA 1
ATOM 611 C C . ARG A 1 78 ? -0.693 0.881 -11.123 1.00 96.25 78 ARG A C 1
ATOM 613 O O . ARG A 1 78 ? 0.467 0.538 -11.341 1.00 96.25 78 ARG A O 1
ATOM 620 N N . ARG A 1 79 ? -1.166 2.092 -11.436 1.00 95.06 79 ARG A N 1
ATOM 621 C CA . ARG A 1 79 ? -0.353 3.153 -12.048 1.00 95.06 79 ARG A CA 1
ATOM 622 C C . ARG A 1 79 ? 0.759 3.602 -11.103 1.00 95.06 79 ARG A C 1
ATOM 624 O O . ARG A 1 79 ? 1.919 3.597 -11.489 1.00 95.06 79 ARG A O 1
ATOM 631 N N . ALA A 1 80 ? 0.417 3.879 -9.847 1.00 97.00 80 ALA A N 1
ATOM 632 C CA . ALA A 1 80 ? 1.364 4.239 -8.796 1.00 97.00 80 ALA A CA 1
ATOM 633 C C . ALA A 1 80 ? 2.429 3.158 -8.581 1.00 97.00 80 ALA A C 1
ATOM 635 O O . ALA A 1 80 ? 3.614 3.460 -8.466 1.00 97.00 80 ALA A O 1
ATOM 636 N N . PHE A 1 81 ? 2.019 1.887 -8.569 1.00 96.75 81 PHE A N 1
ATOM 637 C CA . PHE A 1 81 ? 2.949 0.771 -8.476 1.00 96.75 81 PHE A CA 1
ATOM 638 C C . PHE A 1 81 ? 3.910 0.730 -9.671 1.00 96.75 81 PHE A C 1
ATOM 640 O O . PHE A 1 81 ? 5.102 0.523 -9.471 1.00 96.75 81 PHE A O 1
ATOM 647 N N . SER A 1 82 ? 3.441 1.013 -10.890 1.00 93.25 82 SER A N 1
ATOM 648 C CA . SER A 1 82 ? 4.325 1.151 -12.054 1.00 93.25 82 SER A CA 1
ATOM 649 C C . SER A 1 82 ? 5.342 2.282 -11.893 1.00 93.25 82 SER A C 1
ATOM 651 O O . SER A 1 82 ? 6.511 2.081 -12.201 1.00 93.25 82 SER A O 1
ATOM 653 N N . THR A 1 83 ? 4.932 3.447 -11.384 1.00 93.00 83 THR A N 1
ATOM 654 C CA . THR A 1 83 ? 5.852 4.563 -11.096 1.00 93.00 83 THR A CA 1
ATOM 655 C C . THR A 1 83 ? 6.925 4.159 -10.080 1.00 93.00 83 THR A C 1
ATOM 657 O O . THR A 1 83 ? 8.096 4.509 -10.230 1.00 93.00 83 THR A O 1
ATOM 660 N N . ILE A 1 84 ? 6.549 3.377 -9.062 1.00 95.12 84 ILE A N 1
ATOM 661 C CA . ILE A 1 84 ? 7.499 2.832 -8.085 1.00 95.12 84 ILE A CA 1
ATOM 662 C C . ILE A 1 84 ? 8.488 1.884 -8.765 1.00 95.12 84 ILE A C 1
ATOM 664 O O . ILE A 1 84 ? 9.682 2.010 -8.530 1.00 95.12 84 ILE A O 1
ATOM 668 N N . VAL A 1 85 ? 8.020 0.968 -9.616 1.00 93.94 85 VAL A N 1
ATOM 669 C CA . VAL A 1 85 ? 8.890 0.023 -10.338 1.00 93.94 85 VAL A CA 1
ATOM 670 C C . VAL A 1 85 ? 9.914 0.755 -11.209 1.00 93.94 85 VAL A C 1
ATOM 672 O O . VAL A 1 85 ? 11.097 0.440 -11.142 1.00 93.94 85 VAL A O 1
ATOM 675 N N . ASN A 1 86 ? 9.484 1.781 -11.944 1.00 89.75 86 ASN A N 1
ATOM 676 C CA . ASN A 1 86 ? 10.351 2.538 -12.853 1.00 89.75 86 ASN A CA 1
ATOM 677 C C . ASN A 1 86 ? 11.429 3.365 -12.127 1.00 89.75 86 ASN A C 1
ATOM 679 O O . ASN A 1 86 ? 12.428 3.743 -12.726 1.00 89.75 86 ASN A O 1
ATOM 683 N N . THR A 1 87 ? 11.228 3.675 -10.844 1.00 89.81 87 THR A N 1
ATOM 684 C CA . THR A 1 87 ? 12.156 4.492 -10.038 1.00 89.81 87 THR A CA 1
ATOM 685 C C . THR A 1 87 ? 12.871 3.694 -8.949 1.00 89.81 87 THR A C 1
ATOM 687 O O . THR A 1 87 ? 13.655 4.255 -8.178 1.00 89.81 87 THR A O 1
ATOM 690 N N . ALA A 1 88 ? 12.594 2.392 -8.860 1.00 91.56 88 ALA A N 1
ATOM 691 C CA . ALA A 1 88 ? 13.150 1.525 -7.842 1.00 91.56 88 ALA A CA 1
ATOM 692 C C . ALA A 1 88 ? 14.633 1.232 -8.116 1.00 91.56 88 ALA A C 1
ATOM 694 O O . ALA A 1 88 ? 15.020 0.991 -9.262 1.00 91.56 88 ALA A O 1
ATOM 695 N N . PRO A 1 89 ? 15.473 1.191 -7.070 1.00 90.56 89 PRO A N 1
ATOM 696 C CA . PRO A 1 89 ? 16.879 0.877 -7.243 1.00 90.56 89 PRO A CA 1
ATOM 697 C C . PRO A 1 89 ? 17.100 -0.607 -7.612 1.00 90.56 89 PRO A C 1
ATOM 699 O O . PRO A 1 89 ? 16.246 -1.464 -7.350 1.00 90.56 89 PRO A O 1
ATOM 702 N N . PRO A 1 90 ? 18.263 -0.963 -8.180 1.00 87.94 90 PRO A N 1
ATOM 703 C CA . PRO A 1 90 ? 18.660 -2.357 -8.353 1.00 87.94 90 PRO A CA 1
ATOM 704 C C . PRO A 1 90 ? 18.663 -3.135 -7.027 1.00 87.94 90 PRO A C 1
ATOM 706 O O . PRO A 1 90 ? 18.922 -2.579 -5.961 1.00 87.94 90 PRO A O 1
ATOM 709 N N . GLY A 1 91 ? 18.363 -4.431 -7.093 1.00 88.56 91 GLY A N 1
ATOM 710 C CA . GLY A 1 91 ? 18.323 -5.352 -5.953 1.00 88.56 91 GLY A CA 1
ATOM 711 C C . GLY A 1 91 ? 16.946 -5.522 -5.296 1.00 88.56 91 GLY A C 1
ATOM 712 O O . GLY A 1 91 ? 16.736 -6.503 -4.584 1.00 88.56 91 GLY A O 1
ATOM 713 N N . VAL A 1 92 ? 15.966 -4.646 -5.560 1.00 93.06 92 VAL A N 1
ATOM 714 C CA . VAL A 1 92 ? 14.607 -4.770 -4.979 1.00 93.06 92 VAL A CA 1
ATOM 715 C C . VAL A 1 92 ? 13.589 -5.469 -5.889 1.00 93.06 92 VAL A C 1
ATOM 717 O O . VAL A 1 92 ? 12.454 -5.719 -5.477 1.00 93.06 92 VAL A O 1
ATOM 720 N N . GLN A 1 93 ? 13.976 -5.821 -7.117 1.00 94.50 93 GLN A N 1
ATOM 721 C CA . GLN A 1 93 ? 13.094 -6.356 -8.162 1.00 94.50 93 GLN A CA 1
ATOM 722 C C . GLN A 1 93 ? 12.333 -7.603 -7.703 1.00 94.50 93 GLN A C 1
ATOM 724 O O . GLN A 1 93 ? 11.123 -7.708 -7.896 1.00 94.50 93 GLN A O 1
ATOM 729 N N . GLY A 1 94 ? 13.016 -8.531 -7.025 1.00 95.81 94 GLY A N 1
ATOM 730 C CA . GLY A 1 94 ? 12.383 -9.747 -6.510 1.00 95.81 94 GLY A CA 1
ATOM 731 C C . GLY A 1 94 ? 11.280 -9.461 -5.484 1.00 95.81 94 GLY A C 1
ATOM 732 O O . GLY A 1 94 ? 10.278 -10.175 -5.421 1.00 95.81 94 GLY A O 1
ATOM 733 N N . TRP A 1 95 ? 11.426 -8.399 -4.693 1.00 96.81 95 TRP A N 1
ATOM 734 C CA . TRP A 1 95 ? 10.422 -7.997 -3.712 1.00 96.81 95 TRP A CA 1
ATOM 735 C C . TRP A 1 95 ? 9.243 -7.269 -4.343 1.00 96.81 95 TRP A C 1
ATOM 737 O O . TRP A 1 95 ? 8.102 -7.515 -3.952 1.00 96.81 95 TRP A O 1
ATOM 747 N N . LEU A 1 96 ? 9.490 -6.452 -5.368 1.00 97.19 96 LEU A N 1
ATOM 748 C CA . LEU A 1 96 ? 8.426 -5.864 -6.183 1.00 97.19 96 LEU A CA 1
ATOM 749 C C . LEU A 1 96 ? 7.642 -6.950 -6.931 1.00 97.19 96 LEU A C 1
ATOM 751 O O . LEU A 1 96 ? 6.414 -6.909 -6.941 1.00 97.19 96 LEU A O 1
ATOM 755 N N . ALA A 1 97 ? 8.315 -7.981 -7.448 1.00 97.12 97 ALA A N 1
ATOM 756 C CA . ALA A 1 97 ? 7.662 -9.148 -8.039 1.00 97.12 97 ALA A CA 1
ATOM 757 C C . ALA A 1 97 ? 6.793 -9.902 -7.020 1.00 97.12 97 ALA A C 1
ATOM 759 O O . ALA A 1 97 ? 5.655 -10.278 -7.315 1.00 97.12 97 ALA A O 1
ATOM 760 N N . TYR A 1 98 ? 7.291 -10.077 -5.790 1.00 97.81 98 TYR A N 1
ATOM 761 C CA . TYR A 1 98 ? 6.496 -10.627 -4.693 1.00 97.81 98 TYR A CA 1
ATOM 762 C C . TYR A 1 98 ? 5.269 -9.760 -4.386 1.00 97.81 98 TYR A C 1
ATOM 764 O O . TYR A 1 98 ? 4.168 -10.301 -4.240 1.00 97.81 98 TYR A O 1
ATOM 772 N N . PHE A 1 99 ? 5.441 -8.438 -4.296 1.00 98.00 99 PHE A N 1
ATOM 773 C CA . PHE A 1 99 ? 4.344 -7.512 -4.038 1.00 98.00 99 PHE A CA 1
ATOM 774 C C . PHE A 1 99 ? 3.293 -7.596 -5.146 1.00 98.00 99 PHE A C 1
ATOM 776 O O . PHE A 1 99 ? 2.112 -7.767 -4.851 1.00 98.00 99 PHE A O 1
ATOM 783 N N . CYS A 1 100 ? 3.731 -7.585 -6.408 1.00 97.69 100 CYS A N 1
ATOM 784 C CA . CYS A 1 100 ? 2.868 -7.715 -7.573 1.00 97.69 100 CYS A CA 1
ATOM 785 C C . CYS A 1 100 ? 2.036 -9.002 -7.498 1.00 97.69 100 CYS A C 1
ATOM 787 O O . CYS A 1 100 ? 0.809 -8.947 -7.438 1.00 97.69 100 CYS A O 1
ATOM 789 N N . LYS A 1 101 ? 2.690 -10.159 -7.345 1.00 97.56 101 LYS A N 1
ATOM 790 C CA . LYS A 1 101 ? 2.025 -11.465 -7.204 1.00 97.56 101 LYS A CA 1
ATOM 791 C C . LYS A 1 101 ? 1.040 -11.529 -6.035 1.00 97.56 101 LYS A C 1
ATOM 793 O O . LYS A 1 101 ? 0.008 -12.192 -6.122 1.00 97.56 101 LYS A O 1
ATOM 798 N N . THR A 1 102 ? 1.370 -10.888 -4.922 1.00 97.19 102 THR A N 1
ATOM 799 C CA . THR A 1 102 ? 0.616 -11.042 -3.674 1.00 97.19 102 THR A CA 1
ATOM 800 C C . THR A 1 102 ? -0.550 -10.060 -3.571 1.00 97.19 102 THR A C 1
ATOM 802 O O . THR A 1 102 ? -1.607 -10.453 -3.082 1.00 97.19 102 THR A O 1
ATOM 805 N N . TYR A 1 103 ? -0.384 -8.826 -4.057 1.00 97.62 103 TYR A N 1
ATOM 806 C CA . TYR A 1 103 ? -1.282 -7.701 -3.766 1.00 97.62 103 TYR A CA 1
ATOM 807 C C . TYR A 1 103 ? -1.856 -6.993 -5.004 1.00 97.62 103 TYR A C 1
ATOM 809 O O . TYR A 1 103 ? -2.897 -6.348 -4.883 1.00 97.62 103 TYR A O 1
ATOM 817 N N . ILE A 1 104 ? -1.221 -7.110 -6.179 1.00 97.62 104 ILE A N 1
ATOM 818 C CA . ILE A 1 104 ? -1.658 -6.438 -7.420 1.00 97.62 104 ILE A CA 1
ATOM 819 C C . ILE A 1 104 ? -2.309 -7.417 -8.407 1.00 97.62 104 ILE A C 1
ATOM 821 O O . ILE A 1 104 ? -3.394 -7.146 -8.912 1.00 97.62 104 ILE A O 1
ATOM 825 N N . GLY A 1 105 ? -1.682 -8.571 -8.628 1.00 96.62 105 GLY A N 1
ATOM 826 C CA . GLY A 1 105 ? -1.981 -9.513 -9.705 1.00 96.62 105 GLY A CA 1
ATOM 827 C C . GLY A 1 105 ? -0.949 -9.394 -10.822 1.00 96.62 105 GLY A C 1
ATOM 828 O O . GLY A 1 105 ? -0.430 -8.309 -11.062 1.00 96.62 105 GLY A O 1
ATOM 829 N N . THR A 1 106 ? -0.634 -10.506 -11.487 1.00 95.31 106 THR A N 1
ATOM 830 C CA . THR A 1 106 ? 0.429 -10.552 -12.504 1.00 95.31 106 THR A CA 1
ATOM 831 C C . THR A 1 106 ? -0.131 -10.649 -13.912 1.00 95.31 106 THR A C 1
ATOM 833 O O . THR A 1 106 ? -1.044 -11.438 -14.183 1.00 95.31 106 THR A O 1
ATOM 836 N N . THR A 1 107 ? 0.488 -9.901 -14.814 1.00 94.12 107 THR A N 1
ATOM 837 C CA . THR A 1 107 ? 0.334 -10.024 -16.268 1.00 94.12 107 THR A CA 1
ATOM 838 C C . THR A 1 107 ? 1.072 -11.257 -16.800 1.00 94.12 107 THR A C 1
ATOM 840 O O . THR A 1 107 ? 1.881 -11.858 -16.089 1.00 94.12 107 THR A O 1
ATOM 843 N N . GLN A 1 108 ? 0.829 -11.633 -18.061 1.00 91.38 108 GLN A N 1
ATOM 844 C CA . GLN A 1 108 ? 1.579 -12.725 -18.695 1.00 91.38 108 GLN A CA 1
ATOM 845 C C . GLN A 1 108 ? 3.081 -12.413 -18.774 1.00 91.38 108 GLN A C 1
ATOM 847 O O . GLN A 1 108 ? 3.903 -13.237 -18.388 1.00 91.38 108 GLN A O 1
ATOM 852 N N . PHE A 1 109 ? 3.436 -11.185 -19.156 1.00 88.75 109 PHE A N 1
ATOM 853 C CA . PHE A 1 109 ? 4.827 -10.736 -19.232 1.00 88.75 109 PHE A CA 1
ATOM 854 C C . PHE A 1 109 ? 5.573 -10.883 -17.895 1.00 88.75 109 PHE A C 1
ATOM 856 O O . PHE A 1 109 ? 6.704 -11.365 -17.845 1.00 88.75 109 PHE A O 1
ATOM 863 N N . GLU A 1 110 ? 4.933 -10.499 -16.789 1.00 93.38 110 GLU A N 1
ATOM 864 C CA . GLU A 1 110 ? 5.526 -10.608 -15.451 1.00 93.38 110 GLU A CA 1
ATOM 865 C C . GLU A 1 110 ? 5.661 -12.059 -14.979 1.00 93.38 110 GLU A C 1
ATOM 867 O O . GLU A 1 110 ? 6.558 -12.369 -14.196 1.00 93.38 110 GLU A O 1
ATOM 872 N N . ILE A 1 111 ? 4.791 -12.958 -15.450 1.00 93.25 111 ILE A N 1
ATOM 873 C CA . ILE A 1 111 ? 4.921 -14.397 -15.198 1.00 93.25 111 ILE A CA 1
ATOM 874 C C . ILE A 1 111 ? 6.144 -14.947 -15.928 1.00 93.25 111 ILE A C 1
ATOM 876 O O . ILE A 1 111 ? 6.921 -15.681 -15.320 1.00 93.25 111 ILE A O 1
ATOM 880 N N . ASP A 1 112 ? 6.310 -14.578 -17.196 1.00 91.38 112 ASP A N 1
ATOM 881 C CA . ASP A 1 112 ? 7.353 -15.129 -18.061 1.00 91.38 112 ASP A CA 1
ATOM 882 C C . ASP A 1 112 ? 8.749 -14.644 -17.651 1.00 91.38 112 ASP A C 1
ATOM 884 O O . ASP A 1 112 ? 9.702 -15.420 -17.648 1.00 91.38 112 ASP A O 1
ATOM 888 N N . ARG A 1 113 ? 8.873 -13.371 -17.256 1.00 90.81 113 ARG A N 1
ATOM 889 C CA . ARG A 1 113 ? 10.159 -12.759 -16.876 1.00 90.81 113 ARG A CA 1
ATOM 890 C C . ARG A 1 113 ? 10.457 -12.774 -15.376 1.00 90.81 113 ARG A C 1
ATOM 892 O O . ARG A 1 113 ? 11.581 -12.491 -14.965 1.00 90.81 113 ARG A O 1
ATOM 899 N N . GLY A 1 114 ? 9.468 -13.057 -14.530 1.00 92.44 114 GLY A N 1
ATOM 900 C CA . GLY A 1 114 ? 9.639 -13.064 -13.079 1.00 92.44 114 GLY A CA 1
ATOM 901 C C . GLY A 1 114 ? 10.177 -11.732 -12.538 1.00 92.44 114 GLY A C 1
ATOM 902 O O . GLY A 1 114 ? 9.626 -10.670 -12.816 1.00 92.44 114 GLY A O 1
ATOM 903 N N . ALA A 1 115 ? 11.255 -11.781 -11.747 1.00 92.88 115 ALA A N 1
ATOM 904 C CA . ALA A 1 115 ? 11.852 -10.587 -11.140 1.00 92.88 115 ALA A CA 1
ATOM 905 C C . ALA A 1 115 ? 12.397 -9.592 -12.178 1.00 92.88 115 ALA A C 1
ATOM 907 O O . ALA A 1 115 ? 12.313 -8.386 -11.958 1.00 92.88 115 ALA A O 1
ATOM 908 N N . GLU A 1 116 ? 12.887 -10.067 -13.325 1.00 91.06 116 GLU A N 1
ATOM 909 C CA . GLU A 1 116 ? 13.419 -9.192 -14.375 1.00 91.06 116 GLU A CA 1
ATOM 910 C C . GLU A 1 116 ? 12.359 -8.232 -14.914 1.00 91.06 116 GLU A C 1
ATOM 912 O O . GLU A 1 116 ? 12.693 -7.126 -15.313 1.00 91.06 116 GLU A O 1
ATOM 917 N N . ALA A 1 117 ? 11.072 -8.594 -14.852 1.00 90.00 117 ALA A N 1
ATOM 918 C CA . ALA A 1 117 ? 9.982 -7.720 -15.279 1.00 90.00 117 ALA A CA 1
ATOM 919 C C . ALA A 1 117 ? 9.886 -6.411 -14.478 1.00 90.00 117 ALA A C 1
ATOM 921 O O . ALA A 1 117 ? 9.105 -5.541 -14.849 1.00 90.00 117 ALA A O 1
ATOM 922 N N . PHE A 1 118 ? 10.586 -6.284 -13.350 1.00 92.31 118 PHE A N 1
ATOM 923 C CA . PHE A 1 118 ? 10.472 -5.163 -12.414 1.00 92.31 118 PHE A CA 1
ATOM 924 C C . PHE A 1 118 ? 11.734 -4.287 -12.379 1.00 92.31 118 PHE A C 1
ATOM 926 O O . PHE A 1 118 ? 11.923 -3.531 -11.427 1.00 92.31 118 PHE A O 1
ATOM 933 N N . GLY A 1 119 ? 12.613 -4.407 -13.378 1.00 84.44 119 GLY A N 1
ATOM 934 C CA . GLY A 1 119 ? 13.736 -3.485 -13.559 1.00 84.44 119 GLY A CA 1
ATOM 935 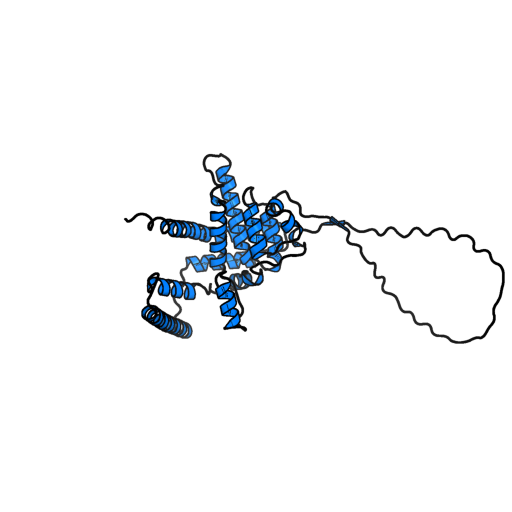C C . GLY A 1 119 ? 13.274 -2.091 -14.019 1.00 84.44 119 GLY A C 1
ATOM 936 O O . GLY A 1 119 ? 12.251 -2.002 -14.701 1.00 84.44 119 GLY A O 1
ATOM 937 N N . PRO A 1 120 ? 14.014 -1.019 -13.679 1.00 70.88 120 PRO A N 1
ATOM 938 C CA . PRO A 1 120 ? 13.655 0.353 -14.055 1.00 70.88 120 PRO A CA 1
ATOM 939 C C . PRO A 1 120 ? 13.665 0.581 -15.576 1.00 70.88 120 PRO A C 1
ATOM 941 O O . PRO A 1 120 ? 12.857 1.355 -16.079 1.00 70.88 120 PRO A O 1
ATOM 944 N N . ASP A 1 121 ? 14.511 -0.152 -16.307 1.00 68.00 121 ASP A N 1
ATOM 945 C CA . ASP A 1 121 ? 14.668 -0.035 -17.766 1.00 68.00 121 ASP A CA 1
ATOM 946 C C . ASP A 1 121 ? 13.773 -1.001 -18.563 1.00 68.00 121 ASP A C 1
ATOM 948 O O . ASP A 1 121 ? 13.882 -1.106 -19.786 1.00 68.00 121 ASP A O 1
ATOM 952 N N . VAL A 1 122 ? 12.899 -1.755 -17.887 1.00 69.75 122 VAL A N 1
ATOM 953 C CA . VAL A 1 122 ? 12.009 -2.712 -18.552 1.00 69.75 122 VAL A CA 1
ATOM 954 C C . VAL A 1 122 ? 10.720 -2.012 -18.948 1.00 69.75 122 VAL A C 1
ATOM 956 O O . VAL A 1 122 ? 9.746 -1.972 -18.192 1.00 69.75 122 VAL A O 1
ATOM 959 N N . ASP A 1 123 ? 10.716 -1.480 -20.167 1.00 61.09 123 ASP A N 1
ATOM 960 C CA . ASP A 1 123 ? 9.510 -0.942 -20.778 1.00 61.09 123 ASP A CA 1
ATOM 961 C C . ASP A 1 123 ? 8.575 -2.094 -21.192 1.00 61.09 123 ASP A C 1
ATOM 963 O O . ASP A 1 123 ? 8.834 -2.839 -22.137 1.00 61.09 123 ASP A O 1
ATOM 967 N N . ILE A 1 124 ? 7.478 -2.265 -20.448 1.00 60.09 124 ILE A N 1
ATOM 968 C CA . ILE A 1 124 ? 6.391 -3.211 -20.775 1.00 60.09 124 ILE A CA 1
ATOM 969 C C . ILE A 1 124 ? 5.450 -2.603 -21.836 1.00 60.09 124 ILE A C 1
ATOM 971 O O . ILE A 1 124 ? 4.433 -3.197 -22.194 1.00 60.09 124 ILE A O 1
ATOM 975 N N . GLY A 1 125 ? 5.776 -1.422 -22.367 1.00 54.72 125 GLY A N 1
ATOM 976 C CA . GLY A 1 125 ? 5.146 -0.805 -23.524 1.00 54.72 125 GLY A CA 1
ATOM 977 C C . GLY A 1 125 ? 5.297 -1.636 -24.797 1.00 54.72 125 GLY A C 1
ATOM 978 O O . GLY A 1 125 ? 6.002 -1.262 -25.726 1.00 54.72 125 GLY A O 1
ATOM 979 N N . HIS A 1 126 ? 4.611 -2.773 -24.880 1.00 53.66 126 HIS A N 1
ATOM 980 C CA . HIS A 1 126 ? 4.368 -3.429 -26.153 1.00 53.66 126 HIS A CA 1
ATOM 981 C C . HIS A 1 126 ? 3.380 -2.573 -26.946 1.00 53.66 126 HIS A C 1
ATOM 983 O O . HIS A 1 126 ? 2.272 -2.289 -26.484 1.00 53.66 126 HIS A O 1
ATOM 989 N N . PHE A 1 127 ? 3.767 -2.195 -28.162 1.00 52.75 127 PHE A N 1
ATOM 990 C CA . PHE A 1 127 ? 2.816 -1.683 -29.135 1.00 52.75 127 PHE A CA 1
ATOM 991 C C . PHE A 1 127 ? 1.851 -2.806 -29.511 1.00 52.75 127 PHE A C 1
ATOM 993 O O . PHE A 1 127 ? 2.265 -3.837 -30.046 1.00 52.75 127 PHE A O 1
ATOM 1000 N N . VAL A 1 128 ? 0.564 -2.614 -29.246 1.00 49.41 128 VAL A N 1
ATOM 1001 C CA . VAL A 1 128 ? -0.473 -3.529 -29.723 1.00 49.41 128 VAL A CA 1
ATOM 1002 C C . VAL A 1 128 ? -1.113 -2.914 -30.961 1.00 49.41 128 VAL A C 1
ATOM 1004 O O . VAL A 1 128 ? -1.572 -1.774 -30.940 1.00 49.41 128 VAL A O 1
ATOM 1007 N N . LEU A 1 129 ? -1.144 -3.676 -32.058 1.00 45.81 129 LEU A N 1
ATOM 1008 C CA . LEU A 1 129 ? -1.932 -3.346 -33.246 1.00 45.81 129 LEU A CA 1
ATOM 1009 C C . LEU A 1 129 ? -3.413 -3.480 -32.891 1.00 45.81 129 LEU A C 1
ATOM 1011 O O . LEU A 1 129 ? -3.973 -4.580 -32.921 1.00 45.81 129 LEU A O 1
ATOM 1015 N N . ARG A 1 130 ? -4.064 -2.369 -32.548 1.00 47.34 130 ARG A N 1
ATOM 1016 C CA . ARG A 1 130 ? -5.508 -2.373 -32.331 1.00 47.34 130 ARG A CA 1
ATOM 1017 C C . ARG A 1 130 ? -6.201 -2.174 -33.671 1.00 47.34 130 ARG A C 1
ATOM 1019 O O . ARG A 1 130 ? -6.147 -1.105 -34.269 1.00 47.34 130 ARG A O 1
ATOM 1026 N N . ARG A 1 131 ? -6.860 -3.225 -34.162 1.00 47.25 131 ARG A N 1
ATOM 1027 C CA . ARG A 1 131 ? -7.670 -3.142 -35.381 1.00 47.25 131 ARG A CA 1
ATOM 1028 C C . ARG A 1 131 ? -8.975 -2.422 -35.046 1.00 47.25 131 ARG A C 1
ATOM 1030 O O . ARG A 1 131 ? -9.823 -2.974 -34.344 1.00 47.25 131 ARG A O 1
ATOM 1037 N N . THR A 1 132 ? -9.147 -1.194 -35.520 1.00 41.84 132 THR A N 1
ATOM 1038 C CA . THR A 1 132 ? -10.436 -0.507 -35.429 1.00 41.84 132 THR A CA 1
ATOM 1039 C C . THR A 1 132 ? -11.398 -1.197 -36.397 1.00 41.84 132 THR A C 1
ATOM 1041 O O . THR A 1 132 ? -11.257 -1.131 -37.615 1.00 41.84 132 THR A O 1
ATOM 1044 N N . ARG A 1 133 ? -12.398 -1.921 -35.881 1.00 41.41 133 ARG A N 1
ATOM 1045 C CA . ARG A 1 133 ? -13.558 -2.246 -36.718 1.00 41.41 133 ARG A CA 1
ATOM 1046 C C . ARG A 1 133 ? -14.329 -0.948 -36.900 1.00 41.41 133 ARG A C 1
ATOM 1048 O O . ARG A 1 133 ? -14.993 -0.495 -35.973 1.00 41.41 133 ARG A O 1
ATOM 1055 N N . SER A 1 134 ? -14.219 -0.355 -38.085 1.00 38.88 134 SER A N 1
ATOM 1056 C CA . SER A 1 134 ? -15.153 0.667 -38.548 1.00 38.88 134 SER A CA 1
ATOM 1057 C C . SER A 1 134 ? -16.543 0.034 -38.628 1.00 38.88 134 SER A C 1
ATOM 1059 O O . SER A 1 134 ? -16.918 -0.575 -39.626 1.00 38.88 134 SER A O 1
ATOM 1061 N N . THR A 1 135 ? -17.304 0.095 -37.540 1.00 39.75 135 THR A N 1
ATOM 1062 C CA . THR A 1 135 ? -18.755 -0.062 -37.605 1.00 39.75 135 THR A CA 1
ATOM 1063 C C . THR A 1 135 ? -19.309 1.235 -38.163 1.00 39.75 135 THR A C 1
ATOM 1065 O O . THR A 1 135 ? -19.639 2.157 -37.419 1.00 39.75 135 THR A O 1
ATOM 1068 N N . THR A 1 136 ? -19.391 1.318 -39.488 1.00 36.81 136 THR A N 1
ATOM 1069 C CA . THR A 1 136 ? -20.320 2.248 -40.118 1.00 36.81 136 THR A CA 1
ATOM 1070 C C . THR A 1 136 ? -21.733 1.858 -39.664 1.00 36.81 136 THR A C 1
ATOM 1072 O O . THR A 1 136 ? -22.100 0.681 -39.739 1.00 36.81 136 THR A O 1
ATOM 1075 N N . PRO A 1 137 ? -22.545 2.786 -39.131 1.00 36.78 137 PRO A N 1
ATOM 1076 C CA . PRO A 1 137 ? -23.929 2.475 -38.823 1.00 36.78 137 PRO A CA 1
ATOM 1077 C C . PRO A 1 137 ? -24.657 2.225 -40.147 1.00 36.78 137 PRO A C 1
ATOM 1079 O O . PRO A 1 137 ? -24.727 3.098 -41.012 1.00 36.78 137 PRO A O 1
ATOM 1082 N N . PHE A 1 138 ? -25.168 1.007 -40.319 1.00 32.38 138 PHE A N 1
ATOM 1083 C CA . PHE A 1 138 ? -25.999 0.637 -41.457 1.00 32.38 138 PHE A CA 1
ATOM 1084 C C . PHE A 1 138 ? -27.293 1.459 -41.385 1.00 32.38 138 PHE A C 1
ATOM 1086 O O . PHE A 1 138 ? -28.154 1.215 -40.540 1.00 32.38 138 PHE A O 1
ATOM 1093 N N . SER A 1 139 ? -27.401 2.481 -42.234 1.00 34.91 139 SER A N 1
ATOM 1094 C CA . SER A 1 139 ? -28.627 3.258 -42.392 1.00 34.91 139 SER A CA 1
ATOM 1095 C C . SER A 1 139 ? -29.650 2.395 -43.124 1.00 34.91 139 SER A C 1
ATOM 1097 O O . SER A 1 139 ? -29.509 2.118 -44.314 1.00 34.91 139 SER A O 1
ATOM 1099 N N . VAL A 1 140 ? -30.666 1.930 -42.400 1.00 38.69 140 VAL A N 1
ATOM 1100 C CA . VAL A 1 140 ? -31.831 1.272 -42.996 1.00 38.69 140 VAL A CA 1
ATOM 1101 C C . VAL A 1 140 ? -32.734 2.368 -43.556 1.00 38.69 140 VAL A C 1
ATOM 1103 O O . VAL A 1 140 ? -33.526 2.954 -42.821 1.00 38.69 140 VAL A O 1
ATOM 1106 N N . SER A 1 141 ? -32.631 2.652 -44.856 1.00 36.03 141 SER A N 1
ATOM 1107 C CA . SER A 1 141 ? -33.699 3.353 -45.568 1.00 36.03 141 SER A CA 1
ATOM 1108 C C . SER A 1 141 ? -34.650 2.330 -46.184 1.00 36.03 141 SER A C 1
ATOM 1110 O O . SER A 1 141 ? -34.290 1.497 -47.015 1.00 36.03 141 SER A O 1
ATOM 1112 N N . GLN A 1 142 ? -35.895 2.374 -45.719 1.00 37.97 142 GLN A N 1
ATOM 1113 C CA . GLN A 1 142 ? -37.013 1.684 -46.341 1.00 37.97 142 GLN A CA 1
ATOM 1114 C C . GLN A 1 142 ? -37.292 2.279 -47.725 1.00 37.97 142 GLN A C 1
ATOM 1116 O O . GLN A 1 142 ? -37.413 3.494 -47.864 1.00 37.97 142 GLN A O 1
ATOM 1121 N N . ALA A 1 143 ? -37.526 1.413 -48.709 1.00 33.34 143 ALA A N 1
ATOM 1122 C CA . ALA A 1 143 ? -38.429 1.699 -49.816 1.00 33.34 143 ALA A CA 1
ATOM 1123 C C . ALA A 1 143 ? -39.103 0.392 -50.258 1.00 33.34 143 ALA A C 1
ATOM 1125 O O . ALA A 1 143 ? -38.494 -0.466 -50.891 1.00 33.34 143 ALA A O 1
ATOM 1126 N N . SER A 1 144 ? -40.374 0.240 -49.885 1.00 35.19 144 SER A N 1
ATOM 1127 C CA . SER A 1 144 ? -41.303 -0.696 -50.522 1.00 35.19 144 SER A CA 1
ATOM 1128 C C . SER A 1 144 ? -41.841 -0.063 -51.800 1.00 35.19 144 SER A C 1
ATOM 1130 O O . SER A 1 144 ? -42.280 1.081 -51.741 1.00 35.19 144 SER A O 1
ATOM 1132 N N . THR A 1 145 ? -41.891 -0.801 -52.912 1.00 35.22 145 THR A N 1
ATOM 1133 C CA . THR A 1 145 ? -42.998 -0.775 -53.892 1.00 35.22 145 THR A CA 1
ATOM 1134 C C . THR A 1 145 ? -42.949 -2.048 -54.747 1.00 35.22 145 THR A C 1
ATOM 1136 O O . THR A 1 145 ? -41.886 -2.507 -55.152 1.00 35.22 145 THR A O 1
ATOM 1139 N N . MET A 1 146 ? -44.132 -2.627 -54.940 1.00 33.31 146 MET A N 1
ATOM 1140 C CA . MET A 1 146 ? -44.462 -3.891 -55.599 1.00 33.31 146 MET A CA 1
ATOM 1141 C C . MET A 1 146 ? -44.562 -3.788 -57.134 1.00 33.31 146 MET A C 1
ATOM 1143 O O . MET A 1 146 ? -44.823 -2.710 -57.659 1.00 33.31 146 MET A O 1
ATOM 1147 N N . ALA A 1 147 ? -44.547 -4.976 -57.764 1.00 32.25 147 ALA A N 1
ATOM 1148 C CA . ALA A 1 147 ? -45.231 -5.393 -59.005 1.00 32.25 147 ALA A CA 1
ATOM 1149 C C . ALA A 1 147 ? -44.404 -5.550 -60.302 1.00 32.25 147 ALA A C 1
ATOM 1151 O O . ALA A 1 147 ? -43.737 -4.622 -60.748 1.00 32.25 147 ALA A O 1
ATOM 1152 N N . GLY A 1 148 ? -44.589 -6.706 -60.966 1.00 30.62 148 GLY A N 1
ATOM 1153 C CA . GLY A 1 148 ? -44.530 -6.830 -62.433 1.00 30.62 148 GLY A CA 1
ATOM 1154 C C . GLY A 1 148 ? -43.775 -8.042 -63.000 1.00 30.62 148 GLY A C 1
ATOM 1155 O O . GLY A 1 148 ? -42.575 -8.167 -62.803 1.00 30.62 148 GLY A O 1
ATOM 1156 N N . ASP A 1 149 ? -44.488 -8.889 -63.746 1.00 31.84 149 ASP A N 1
ATOM 1157 C CA . ASP A 1 149 ? -44.066 -10.119 -64.440 1.00 31.84 149 ASP A CA 1
ATOM 1158 C C . ASP A 1 149 ? -43.036 -9.957 -65.590 1.00 31.84 149 ASP A C 1
ATOM 1160 O O . ASP A 1 149 ? -43.194 -9.075 -66.429 1.00 31.84 149 ASP A O 1
ATOM 1164 N N . ALA A 1 150 ? -42.122 -10.949 -65.685 1.00 32.59 150 ALA A N 1
ATOM 1165 C CA . ALA A 1 150 ? -41.523 -11.617 -66.876 1.00 32.59 150 ALA A CA 1
ATOM 1166 C C . ALA A 1 150 ? -40.766 -10.802 -67.974 1.00 32.59 150 ALA A C 1
ATOM 1168 O O . ALA A 1 150 ? -40.933 -9.593 -68.081 1.00 32.59 150 ALA A O 1
ATOM 1169 N N . PRO A 1 151 ? -39.996 -11.424 -68.913 1.00 41.19 151 PRO A N 1
ATOM 1170 C CA . PRO A 1 151 ? -39.327 -12.734 -68.956 1.00 41.19 151 PRO A CA 1
ATOM 1171 C C . PRO A 1 151 ? -37.796 -12.645 -69.234 1.00 41.19 151 PRO A C 1
ATOM 1173 O O . PRO A 1 151 ? -37.215 -11.586 -69.464 1.00 41.19 151 PRO A O 1
ATOM 1176 N N . VAL A 1 152 ? -37.146 -13.813 -69.258 1.00 45.06 152 VAL A N 1
ATOM 1177 C CA . VAL A 1 152 ? -35.735 -14.064 -69.608 1.00 45.06 152 VAL A CA 1
ATOM 1178 C C . VAL A 1 152 ? -35.326 -13.419 -70.944 1.00 45.06 152 VAL A C 1
ATOM 1180 O O . VAL A 1 152 ? -35.899 -13.722 -71.990 1.00 45.06 152 VAL A O 1
ATOM 1183 N N . ARG A 1 153 ? -34.264 -12.599 -70.925 1.00 38.12 153 ARG A N 1
ATOM 1184 C CA . ARG A 1 153 ? -33.544 -12.125 -72.119 1.00 38.12 153 ARG A CA 1
ATOM 1185 C C . ARG A 1 153 ? -32.109 -12.659 -72.118 1.00 38.12 153 ARG A C 1
ATOM 1187 O O . ARG A 1 153 ? -31.288 -12.245 -71.308 1.00 38.12 153 ARG A O 1
ATOM 1194 N N . PHE A 1 154 ? -31.816 -13.554 -73.061 1.00 36.88 154 PHE A N 1
ATOM 1195 C CA . PHE A 1 154 ? -30.455 -13.856 -73.507 1.00 36.88 154 PHE A CA 1
ATOM 1196 C C . PHE A 1 154 ? -29.985 -12.719 -74.422 1.00 36.88 154 PHE A C 1
ATOM 1198 O O . PHE A 1 154 ? -30.635 -12.421 -75.422 1.00 36.88 154 PHE A O 1
ATOM 1205 N N . GLY A 1 155 ? -28.867 -12.080 -74.086 1.00 36.97 155 GLY A N 1
ATOM 1206 C CA . GLY A 1 155 ? -28.275 -11.024 -74.901 1.00 36.97 155 GLY A CA 1
ATOM 1207 C C . GLY A 1 155 ? -26.834 -10.764 -74.487 1.00 36.97 155 GLY A C 1
ATOM 1208 O O . GLY A 1 155 ? -26.567 -10.424 -73.340 1.00 36.97 155 GLY A O 1
ATOM 1209 N N . LEU A 1 156 ? -25.924 -10.988 -75.434 1.00 46.28 156 LEU A N 1
ATOM 1210 C CA . LEU A 1 156 ? -24.479 -10.853 -75.322 1.00 46.28 156 LEU A CA 1
ATOM 1211 C C . LEU A 1 156 ? -24.061 -9.471 -74.798 1.00 46.28 156 LEU A C 1
ATOM 1213 O O . LEU A 1 156 ? -24.261 -8.471 -75.479 1.00 46.28 156 LEU A O 1
ATOM 1217 N N . HIS A 1 157 ? -23.349 -9.442 -73.675 1.00 36.75 157 HIS A N 1
ATOM 1218 C CA . HIS A 1 157 ? -22.309 -8.446 -73.436 1.00 36.75 157 HIS A CA 1
ATOM 1219 C C . HIS A 1 157 ? -21.175 -9.093 -72.643 1.00 36.75 157 HIS A C 1
ATOM 1221 O O . HIS A 1 157 ? -21.351 -9.504 -71.498 1.00 36.75 157 HIS A O 1
ATOM 1227 N N . SER A 1 158 ? -20.010 -9.206 -73.285 1.00 42.59 158 SER A N 1
ATOM 1228 C CA . SER A 1 158 ? -18.751 -9.550 -72.627 1.00 42.59 158 SER A CA 1
ATOM 1229 C C . SER A 1 158 ? -18.488 -8.558 -71.492 1.00 42.59 158 SER A C 1
ATOM 1231 O O . SER A 1 158 ? -18.420 -7.356 -71.767 1.00 42.59 158 SER A O 1
ATOM 1233 N N . PRO A 1 159 ? -18.310 -9.007 -70.241 1.00 38.28 159 PRO A N 1
ATOM 1234 C CA . PRO A 1 159 ? -17.861 -8.117 -69.190 1.00 38.28 159 PRO A CA 1
ATOM 1235 C C . PRO A 1 159 ? -16.383 -7.804 -69.437 1.00 38.28 159 PRO A C 1
ATOM 1237 O O . PRO A 1 159 ? -15.545 -8.705 -69.506 1.00 38.28 159 PRO A O 1
ATOM 1240 N N . GLN A 1 160 ? -16.056 -6.520 -69.601 1.00 41.50 160 GLN A N 1
ATOM 1241 C CA . GLN A 1 160 ? -14.676 -6.067 -69.444 1.00 41.50 160 GLN A CA 1
ATOM 1242 C C . GLN A 1 160 ? -14.189 -6.442 -68.035 1.00 41.50 160 GLN A C 1
ATOM 1244 O O . GLN A 1 160 ? -14.972 -6.335 -67.086 1.00 41.50 160 GLN A O 1
ATOM 1249 N N . PRO A 1 161 ? -12.930 -6.886 -67.870 1.00 38.41 161 PRO A N 1
ATOM 1250 C CA . PRO A 1 161 ? -12.412 -7.227 -66.556 1.00 38.41 161 PRO A CA 1
ATOM 1251 C C . PRO A 1 161 ? -12.418 -5.982 -65.670 1.00 38.41 161 PRO A C 1
ATOM 1253 O O . PRO A 1 161 ? -11.785 -4.973 -65.977 1.00 38.41 161 PRO A O 1
ATOM 1256 N N . SER A 1 162 ? -13.166 -6.067 -64.573 1.00 37.81 162 SER A N 1
ATOM 1257 C CA . SER A 1 162 ? -13.146 -5.091 -63.494 1.00 37.81 162 SER A CA 1
ATOM 1258 C C . SER A 1 162 ? -11.717 -4.988 -62.966 1.00 37.81 162 SER A C 1
ATOM 1260 O O . SER A 1 162 ? -11.116 -5.992 -62.581 1.00 37.81 162 SER A O 1
ATOM 1262 N N . THR A 1 163 ? -11.170 -3.777 -62.971 1.00 37.88 163 THR A N 1
ATOM 1263 C CA . THR A 1 163 ? -9.914 -3.432 -62.306 1.00 37.88 163 THR A CA 1
ATOM 1264 C C . THR A 1 163 ? -9.939 -3.988 -60.878 1.00 37.88 163 THR A C 1
ATOM 1266 O O . THR A 1 163 ? -10.942 -3.781 -60.190 1.00 37.88 163 THR A O 1
ATOM 1269 N N . PRO A 1 164 ? -8.895 -4.688 -60.399 1.00 35.81 164 PRO A N 1
ATOM 1270 C CA . PRO A 1 164 ? -8.877 -5.156 -59.024 1.00 35.81 164 PRO A CA 1
ATOM 1271 C C . PRO A 1 164 ? -8.868 -3.935 -58.104 1.00 35.81 164 PRO A C 1
ATOM 1273 O O . PRO A 1 164 ? -7.886 -3.196 -58.032 1.00 35.81 164 PRO A O 1
ATOM 1276 N N . THR A 1 165 ? -9.986 -3.699 -57.420 1.00 36.28 165 THR A N 1
ATOM 1277 C CA . THR A 1 165 ? -10.034 -2.805 -56.269 1.00 36.28 165 THR A CA 1
ATOM 1278 C C . THR A 1 165 ? -9.111 -3.405 -55.218 1.00 36.28 165 THR A C 1
ATOM 1280 O O . THR A 1 165 ? -9.419 -4.436 -54.622 1.00 36.28 165 THR A O 1
ATOM 1283 N N . ILE A 1 166 ? -7.940 -2.792 -55.050 1.00 41.94 166 ILE A N 1
ATOM 1284 C CA . ILE A 1 166 ? -7.014 -3.088 -53.958 1.00 41.94 166 ILE A CA 1
ATOM 1285 C C . ILE A 1 166 ? -7.826 -2.977 -52.657 1.00 41.94 166 ILE A C 1
ATOM 1287 O O . ILE A 1 166 ? -8.466 -1.938 -52.459 1.00 41.94 166 ILE A O 1
ATOM 1291 N N . PRO A 1 167 ? -7.860 -4.005 -51.787 1.00 39.34 167 PRO A N 1
ATOM 1292 C CA . PRO A 1 167 ? -8.489 -3.866 -50.484 1.00 39.34 167 PRO A CA 1
ATOM 1293 C C . PRO A 1 167 ? -7.775 -2.727 -49.766 1.00 39.34 167 PRO A C 1
ATOM 1295 O O . PRO A 1 167 ? -6.553 -2.764 -49.626 1.00 39.34 167 PRO A O 1
ATOM 1298 N N . SER A 1 168 ? -8.531 -1.703 -49.371 1.00 42.50 168 SER A N 1
ATOM 1299 C CA . SER A 1 168 ? -8.047 -0.613 -48.530 1.00 42.50 168 SER A CA 1
ATOM 1300 C C . SER A 1 168 ? -7.222 -1.200 -47.391 1.00 42.50 168 SER A C 1
ATOM 1302 O O . SER A 1 168 ? -7.742 -1.995 -46.606 1.00 42.50 168 SER A O 1
ATOM 1304 N N . THR A 1 169 ? -5.940 -0.852 -47.355 1.00 42.66 169 THR A N 1
ATOM 1305 C CA . THR A 1 169 ? -4.998 -1.241 -46.313 1.00 42.66 169 THR A CA 1
ATOM 1306 C C . THR A 1 169 ? -5.639 -0.940 -44.960 1.00 42.66 169 THR A C 1
ATOM 1308 O O . THR A 1 169 ? -5.938 0.213 -44.663 1.00 42.66 169 THR A O 1
ATOM 1311 N N . GLU A 1 170 ? -5.927 -1.978 -44.172 1.00 47.16 170 GLU A N 1
ATOM 1312 C CA . GLU A 1 170 ? -6.388 -1.823 -42.792 1.00 47.16 170 GLU A CA 1
ATOM 1313 C C . GLU A 1 170 ? -5.257 -1.149 -41.998 1.00 47.16 170 GLU A C 1
ATOM 1315 O O . GLU A 1 170 ? -4.311 -1.809 -41.567 1.00 47.16 170 GLU A O 1
ATOM 1320 N N . GLU A 1 171 ? -5.316 0.175 -41.842 1.00 48.97 171 GLU A N 1
ATOM 1321 C CA . GLU A 1 171 ? -4.394 0.928 -40.991 1.00 48.97 171 GLU A CA 1
ATOM 1322 C C . GLU A 1 171 ? -4.697 0.605 -39.523 1.00 48.97 171 GLU A C 1
ATOM 1324 O O . GLU A 1 171 ? -5.577 1.187 -38.889 1.00 48.97 171 GLU A O 1
ATOM 1329 N N . GLY A 1 172 ? -3.988 -0.380 -38.974 1.00 56.00 172 GLY A N 1
ATOM 1330 C CA . GLY A 1 172 ? -3.932 -0.587 -37.533 1.00 56.00 172 GLY A CA 1
ATOM 1331 C C . GLY A 1 172 ? -3.013 0.454 -36.898 1.00 56.00 172 GLY A C 1
ATOM 1332 O O . GLY A 1 172 ? -1.837 0.539 -37.251 1.00 56.00 172 GLY A O 1
ATOM 1333 N N . SER A 1 173 ? -3.524 1.230 -35.944 1.00 55.59 173 SER A N 1
ATOM 1334 C CA . SER A 1 173 ? -2.694 2.098 -35.110 1.00 55.59 173 SER A CA 1
ATOM 1335 C C . SER A 1 173 ? -1.985 1.267 -34.039 1.00 55.59 173 SER A C 1
ATOM 1337 O O . SER A 1 173 ? -2.608 0.451 -33.354 1.00 55.59 173 SER A O 1
ATOM 1339 N N . LEU A 1 174 ? -0.678 1.478 -33.892 1.00 57.22 174 LEU A N 1
ATOM 1340 C CA . LEU A 1 174 ? 0.108 0.950 -32.781 1.00 57.22 174 LEU A CA 1
ATOM 1341 C C . LEU A 1 174 ? -0.228 1.768 -31.524 1.00 57.22 174 LEU A C 1
ATOM 1343 O O . LEU A 1 174 ? 0.195 2.916 -31.406 1.00 57.22 174 LEU A O 1
ATOM 1347 N N . GLU A 1 175 ? -1.002 1.200 -30.600 1.00 64.31 175 GLU A N 1
ATOM 1348 C CA . GLU A 1 175 ? -1.259 1.820 -29.294 1.00 64.31 175 GLU A CA 1
ATOM 1349 C C . GLU A 1 175 ? -0.203 1.342 -28.288 1.00 64.31 175 GLU A C 1
ATOM 1351 O O . GLU A 1 175 ? 0.041 0.140 -28.148 1.00 64.31 175 GLU A O 1
ATOM 1356 N N . LEU A 1 176 ? 0.436 2.287 -27.591 1.00 70.19 176 LEU A N 1
ATOM 1357 C CA . LEU A 1 176 ? 1.337 2.000 -26.475 1.00 70.19 176 LEU A CA 1
ATOM 1358 C C . LEU A 1 176 ? 0.493 1.627 -25.250 1.00 70.19 176 LEU A C 1
ATOM 1360 O O . LEU A 1 176 ? -0.123 2.505 -24.646 1.00 70.19 176 LEU A O 1
ATOM 1364 N N . ILE A 1 177 ? 0.473 0.346 -24.876 1.00 75.75 177 ILE A N 1
ATOM 1365 C CA . ILE A 1 177 ? -0.201 -0.097 -23.648 1.00 75.75 177 ILE A CA 1
ATOM 1366 C C . ILE A 1 177 ? 0.754 0.063 -22.474 1.00 75.75 177 ILE A C 1
ATOM 1368 O O . ILE A 1 177 ? 1.809 -0.573 -22.414 1.00 75.75 177 ILE A O 1
ATOM 1372 N N . ARG A 1 178 ? 0.370 0.893 -21.507 1.00 83.44 178 ARG A N 1
ATOM 1373 C CA . ARG A 1 178 ? 1.200 1.161 -20.330 1.00 83.44 178 ARG A CA 1
ATOM 1374 C C . ARG A 1 178 ? 1.153 -0.025 -19.377 1.00 83.44 178 ARG A C 1
ATOM 1376 O O . ARG A 1 178 ? 0.146 -0.721 -19.297 1.00 83.44 178 ARG A O 1
ATOM 1383 N N . ARG A 1 179 ? 2.219 -0.249 -18.598 1.00 85.50 179 ARG A N 1
ATOM 1384 C CA . ARG A 1 179 ? 2.347 -1.390 -17.661 1.00 85.50 179 ARG A CA 1
ATOM 1385 C C . ARG A 1 179 ? 1.076 -1.669 -16.844 1.00 85.50 179 ARG A C 1
ATOM 1387 O O . ARG A 1 179 ? 0.687 -2.820 -16.670 1.00 85.50 179 ARG A O 1
ATOM 1394 N N . TRP A 1 180 ? 0.435 -0.623 -16.327 1.00 86.50 180 TRP A N 1
ATOM 1395 C CA . TRP A 1 180 ? -0.755 -0.735 -15.477 1.00 86.50 180 TRP A CA 1
ATOM 1396 C C . TRP A 1 180 ? -2.062 -1.002 -16.236 1.00 86.50 180 TRP A C 1
ATOM 1398 O O . TRP A 1 180 ? -3.063 -1.317 -15.596 1.00 86.50 180 TRP A O 1
ATOM 1408 N N . GLU A 1 181 ? -2.069 -0.876 -17.561 1.00 88.88 181 GLU A N 1
ATOM 1409 C CA . GLU A 1 181 ? -3.222 -1.133 -18.437 1.00 88.88 181 GLU A CA 1
ATOM 1410 C C . GLU A 1 181 ? -3.259 -2.589 -18.922 1.00 88.88 181 GLU A C 1
ATOM 1412 O O . GLU A 1 181 ? -4.309 -3.063 -19.348 1.00 88.88 181 GLU A O 1
ATOM 1417 N N . HIS A 1 182 ? -2.148 -3.326 -18.798 1.00 87.31 182 HIS A N 1
ATOM 1418 C CA . HIS A 1 182 ? -2.081 -4.742 -19.168 1.00 87.31 182 HIS A CA 1
ATOM 1419 C C . HIS A 1 182 ? -3.070 -5.599 -18.372 1.00 87.31 182 HIS A C 1
ATOM 1421 O O . HIS A 1 182 ? -3.331 -5.358 -17.188 1.00 87.31 182 HIS A O 1
ATOM 1427 N N . GLU A 1 183 ? -3.602 -6.636 -19.014 1.00 91.69 183 GLU A N 1
ATOM 1428 C CA . GLU A 1 183 ? -4.551 -7.558 -18.395 1.00 91.69 183 GLU A CA 1
ATOM 1429 C C . GLU A 1 183 ? -3.887 -8.408 -17.301 1.00 91.69 183 GLU A C 1
ATOM 1431 O O . GLU A 1 183 ? -2.786 -8.943 -17.463 1.00 91.69 183 GLU A O 1
ATOM 1436 N N . ILE A 1 184 ? -4.576 -8.546 -16.167 1.00 94.69 184 ILE A N 1
ATOM 1437 C CA . ILE A 1 184 ? -4.147 -9.418 -15.074 1.00 94.69 184 ILE A CA 1
ATOM 1438 C C . ILE A 1 184 ? -4.581 -10.847 -15.405 1.00 94.69 184 ILE A C 1
ATOM 1440 O O . ILE A 1 184 ? -5.761 -11.174 -15.329 1.00 94.69 184 ILE A O 1
ATOM 1444 N N . VAL A 1 185 ? -3.612 -11.710 -15.707 1.00 96.62 185 VAL A N 1
ATOM 1445 C CA . VAL A 1 185 ? -3.854 -13.125 -16.038 1.00 96.62 185 VAL A CA 1
ATOM 1446 C C . VAL A 1 185 ? -3.915 -13.991 -14.780 1.00 96.62 185 VAL A C 1
ATOM 1448 O O . VAL A 1 185 ? -4.659 -14.970 -14.726 1.00 96.62 185 VAL A O 1
ATOM 1451 N N . ARG A 1 186 ? -3.154 -13.638 -13.734 1.00 96.62 186 ARG A N 1
ATOM 1452 C CA . ARG A 1 186 ? -3.264 -14.285 -12.417 1.00 96.62 186 ARG A CA 1
ATOM 1453 C C . ARG A 1 186 ? -3.673 -13.265 -11.358 1.00 96.62 186 ARG A C 1
ATOM 1455 O O . ARG A 1 186 ? -2.911 -12.324 -11.116 1.00 96.62 186 ARG A O 1
ATOM 1462 N N . PRO A 1 187 ? -4.831 -13.450 -10.700 1.00 97.06 187 PRO A N 1
ATOM 1463 C CA . PRO A 1 187 ? -5.292 -12.525 -9.676 1.00 97.06 187 PRO A CA 1
ATOM 1464 C C . PRO A 1 187 ? -4.349 -12.530 -8.462 1.00 97.06 187 PRO A C 1
ATOM 1466 O O . PRO A 1 187 ? -3.682 -13.538 -8.197 1.00 97.06 187 PRO A O 1
ATOM 1469 N N . PRO A 1 188 ? -4.293 -11.426 -7.698 1.00 96.94 188 PRO A N 1
ATOM 1470 C CA . PRO A 1 188 ? -3.503 -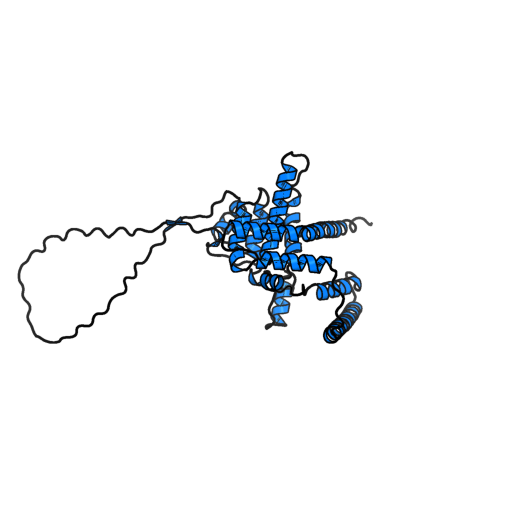11.373 -6.477 1.00 96.94 188 PRO A CA 1
ATOM 1471 C C . PRO A 1 188 ? -4.045 -12.331 -5.418 1.00 96.94 188 PRO A C 1
ATOM 1473 O O . PRO A 1 188 ? -5.245 -12.605 -5.349 1.00 96.94 188 PRO A O 1
ATOM 1476 N N . ARG A 1 189 ? -3.163 -12.766 -4.511 1.00 94.62 189 ARG A N 1
ATOM 1477 C CA . ARG A 1 189 ? -3.572 -13.502 -3.304 1.00 94.62 189 ARG A CA 1
ATOM 1478 C C . ARG A 1 189 ? -4.509 -12.669 -2.424 1.00 94.62 189 ARG A C 1
ATOM 1480 O O . ARG A 1 189 ? -5.443 -13.213 -1.842 1.00 94.62 189 ARG A O 1
ATOM 1487 N N . PHE A 1 190 ? -4.252 -11.367 -2.336 1.00 95.12 190 PHE A N 1
ATOM 1488 C CA . PHE A 1 190 ? -5.048 -10.405 -1.587 1.00 95.12 190 PHE A CA 1
ATOM 1489 C C . PHE A 1 190 ? -5.443 -9.245 -2.513 1.00 95.12 190 PHE A C 1
ATOM 1491 O O . PHE A 1 190 ? -4.582 -8.435 -2.857 1.00 95.12 190 PHE A O 1
ATOM 1498 N N . PRO A 1 191 ? -6.717 -9.157 -2.941 1.00 95.56 191 PRO A N 1
ATOM 1499 C CA . PRO A 1 191 ? -7.190 -8.098 -3.836 1.00 95.56 191 PRO A CA 1
ATOM 1500 C C . PRO A 1 191 ? -6.958 -6.691 -3.279 1.00 95.56 191 PRO A C 1
ATOM 1502 O O . PRO A 1 191 ? -7.016 -6.500 -2.068 1.00 95.56 191 PRO A O 1
ATOM 1505 N N . ILE A 1 192 ? -6.779 -5.694 -4.154 1.00 96.94 192 ILE A N 1
ATOM 1506 C CA . ILE A 1 192 ? -6.588 -4.283 -3.757 1.00 96.94 192 ILE A CA 1
ATOM 1507 C C . ILE A 1 192 ? -7.691 -3.821 -2.799 1.00 96.94 192 ILE A C 1
ATOM 1509 O O . ILE A 1 192 ? -7.402 -3.222 -1.769 1.00 96.94 192 ILE A O 1
ATOM 1513 N N . THR A 1 193 ? -8.946 -4.170 -3.082 1.00 94.31 193 THR A N 1
ATOM 1514 C CA . THR A 1 193 ? -10.102 -3.840 -2.234 1.00 94.31 193 THR A CA 1
ATOM 1515 C C . THR A 1 193 ? -10.018 -4.420 -0.821 1.00 94.31 193 THR A C 1
ATOM 1517 O O . THR A 1 193 ? -10.615 -3.865 0.092 1.00 94.31 193 THR A O 1
ATOM 1520 N N . PHE A 1 194 ? -9.270 -5.508 -0.616 1.00 93.44 194 PHE A N 1
ATOM 1521 C CA . PHE A 1 194 ? -9.105 -6.119 0.698 1.00 93.44 194 PHE A CA 1
ATOM 1522 C C . PHE A 1 194 ? -8.139 -5.322 1.579 1.00 93.44 194 PHE A C 1
ATOM 1524 O O . PHE A 1 194 ? -8.427 -5.117 2.753 1.00 93.44 194 PHE A O 1
ATOM 1531 N N . TRP A 1 195 ? -6.988 -4.893 1.057 1.00 94.44 195 TRP A N 1
ATOM 1532 C CA . TRP A 1 195 ? -5.921 -4.284 1.866 1.00 94.44 195 TRP A CA 1
ATOM 1533 C C . TRP A 1 195 ? -5.827 -2.759 1.755 1.00 94.44 195 TRP A C 1
ATOM 1535 O O . TRP A 1 195 ? -5.141 -2.128 2.563 1.00 94.44 195 TRP A O 1
ATOM 1545 N N . ASN A 1 196 ? -6.499 -2.155 0.775 1.00 95.44 196 ASN A N 1
ATOM 1546 C CA . ASN A 1 196 ? -6.564 -0.709 0.636 1.00 95.44 196 ASN A CA 1
ATOM 1547 C C . ASN A 1 196 ? -7.434 -0.101 1.748 1.00 95.44 196 ASN A C 1
ATOM 1549 O O . ASN A 1 196 ? -8.511 -0.593 2.076 1.00 95.44 196 ASN A O 1
ATOM 1553 N N . VAL A 1 197 ? -6.949 0.986 2.339 1.00 92.50 197 VAL A N 1
ATOM 1554 C CA . VAL A 1 197 ? -7.585 1.696 3.452 1.00 92.50 197 VAL A CA 1
ATOM 1555 C C . VAL A 1 197 ? -7.801 3.177 3.135 1.00 92.50 197 VAL A C 1
ATOM 1557 O O . VAL A 1 197 ? -7.976 3.964 4.061 1.00 92.50 197 VAL A O 1
ATOM 1560 N N . HIS A 1 198 ? -7.813 3.567 1.856 1.00 94.12 198 HIS A N 1
ATOM 1561 C CA . HIS A 1 198 ? -7.923 4.960 1.413 1.00 94.12 198 HIS A CA 1
ATOM 1562 C C . HIS A 1 198 ? -9.112 5.693 2.045 1.00 94.12 198 HIS A C 1
ATOM 1564 O O . HIS A 1 198 ? -8.917 6.684 2.741 1.00 94.12 198 HIS A O 1
ATOM 1570 N N . ILE A 1 199 ? -10.326 5.149 1.899 1.00 90.94 199 ILE A N 1
ATOM 1571 C CA . ILE A 1 199 ? -11.552 5.757 2.447 1.00 90.94 199 ILE A CA 1
ATOM 1572 C C . ILE A 1 199 ? -11.437 5.925 3.966 1.00 90.94 199 ILE A C 1
ATOM 1574 O O . ILE A 1 199 ? -11.784 6.966 4.514 1.00 90.94 199 ILE A O 1
ATOM 1578 N N . ARG A 1 200 ? -10.891 4.917 4.660 1.00 88.06 200 ARG A N 1
ATOM 1579 C CA . ARG A 1 200 ? -10.704 4.968 6.117 1.00 88.06 200 ARG A CA 1
ATOM 1580 C C . ARG A 1 200 ? -9.697 6.036 6.523 1.00 88.06 200 ARG A C 1
ATOM 1582 O O . ARG A 1 200 ? -9.918 6.716 7.518 1.00 88.06 200 ARG A O 1
ATOM 1589 N N . ALA A 1 201 ? -8.602 6.152 5.775 1.00 88.56 201 ALA A N 1
ATOM 1590 C CA . ALA A 1 201 ? -7.568 7.147 6.008 1.00 88.56 201 ALA A CA 1
ATOM 1591 C C . ALA A 1 201 ? -8.111 8.563 5.787 1.00 88.56 201 ALA A C 1
ATOM 1593 O O . ALA A 1 201 ? -7.888 9.420 6.633 1.00 88.56 201 ALA A O 1
ATOM 1594 N N . GLN A 1 202 ? -8.876 8.780 4.714 1.00 87.56 202 GLN A N 1
ATOM 1595 C CA . GLN A 1 202 ? -9.489 10.068 4.395 1.00 87.56 202 GLN A CA 1
ATOM 1596 C C . GLN A 1 202 ? -10.565 10.472 5.413 1.00 87.56 202 GLN A C 1
ATOM 1598 O O . GLN A 1 202 ? -10.617 11.614 5.849 1.00 87.56 202 GLN A O 1
ATOM 1603 N N . MET A 1 203 ? -11.378 9.518 5.871 1.00 84.50 203 MET A N 1
ATOM 1604 C CA . MET A 1 203 ? -12.390 9.752 6.908 1.00 84.50 203 MET A CA 1
ATOM 1605 C C . MET A 1 203 ? -11.818 9.788 8.337 1.00 84.50 203 MET A C 1
ATOM 1607 O O . MET A 1 203 ? -12.588 9.877 9.291 1.00 84.50 203 MET A O 1
ATOM 1611 N N . ALA A 1 204 ? -10.494 9.673 8.505 1.00 79.31 204 ALA A N 1
ATOM 1612 C CA . ALA A 1 204 ? -9.823 9.552 9.803 1.00 79.31 204 ALA A CA 1
ATOM 1613 C C . ALA A 1 204 ? -10.462 8.495 10.730 1.00 79.31 204 ALA A C 1
ATOM 1615 O O . ALA A 1 204 ? -10.502 8.658 11.953 1.00 79.31 204 ALA A O 1
ATOM 1616 N N . LEU A 1 205 ? -10.976 7.403 10.152 1.00 66.38 205 LEU A N 1
ATOM 1617 C CA . LEU A 1 205 ? -11.601 6.332 10.920 1.00 66.38 205 LEU A CA 1
ATOM 1618 C C . LEU A 1 205 ? -10.550 5.636 11.775 1.00 66.38 205 LEU A C 1
ATOM 1620 O O . LEU A 1 205 ? -9.426 5.380 11.330 1.00 66.38 205 LEU A O 1
ATOM 1624 N N . GLU A 1 206 ? -10.940 5.270 12.993 1.00 60.31 206 GLU A N 1
ATOM 1625 C CA . GLU A 1 206 ? -10.038 4.594 13.911 1.00 60.31 206 GLU A CA 1
ATOM 1626 C C . GLU A 1 206 ? -9.438 3.334 13.267 1.00 60.31 206 GLU A C 1
ATOM 1628 O O . GLU A 1 206 ? -10.094 2.570 12.539 1.00 60.31 206 GLU A O 1
ATOM 1633 N N . ARG A 1 207 ? -8.146 3.109 13.530 1.00 63.03 207 ARG A N 1
ATOM 1634 C CA . ARG A 1 207 ? -7.475 1.854 13.187 1.00 63.03 207 ARG A CA 1
ATOM 1635 C C . ARG A 1 207 ? -8.082 0.788 14.099 1.00 63.03 207 ARG A C 1
ATOM 1637 O O . ARG A 1 207 ? -7.664 0.622 15.239 1.00 63.03 207 ARG A O 1
ATOM 1644 N N . THR A 1 208 ? -9.106 0.095 13.607 1.00 53.66 208 THR A N 1
ATOM 1645 C CA . THR A 1 208 ? -9.914 -0.904 14.337 1.00 53.66 208 THR A CA 1
ATOM 1646 C C . THR A 1 208 ? -9.118 -2.124 14.820 1.00 53.66 208 THR A C 1
ATOM 1648 O O . THR A 1 208 ? -9.705 -3.081 15.309 1.00 53.66 208 THR A O 1
ATOM 1651 N N . ASN A 1 209 ? -7.792 -2.131 14.667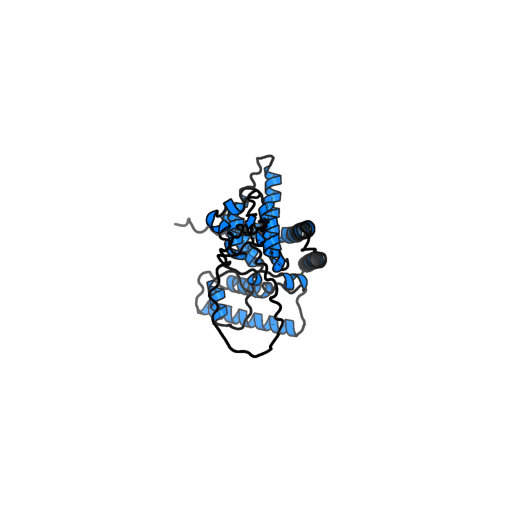 1.00 53.94 209 ASN A N 1
ATOM 1652 C CA . ASN A 1 209 ? -6.919 -3.167 15.196 1.00 53.94 209 ASN A CA 1
ATOM 1653 C C . ASN A 1 209 ? -6.456 -2.877 16.629 1.00 53.94 209 ASN A C 1
ATOM 1655 O O . ASN A 1 209 ? -6.128 -3.829 17.307 1.00 53.94 209 ASN A O 1
ATOM 1659 N N . ASN A 1 210 ? -6.457 -1.637 17.134 1.00 57.56 210 ASN A N 1
ATOM 1660 C CA . ASN A 1 210 ? -5.868 -1.362 18.454 1.00 57.56 210 ASN A CA 1
ATOM 1661 C C . ASN A 1 210 ? -6.581 -2.111 19.595 1.00 57.56 210 ASN A C 1
ATOM 1663 O O . ASN A 1 210 ? -5.915 -2.606 20.497 1.00 57.56 210 ASN A O 1
ATOM 1667 N N . GLY A 1 211 ? -7.915 -2.207 19.554 1.00 57.88 211 GLY A N 1
ATOM 1668 C CA . GLY A 1 211 ? -8.694 -2.958 20.547 1.00 57.88 211 GLY A CA 1
ATOM 1669 C C . GLY A 1 211 ? -8.456 -4.466 20.450 1.00 57.88 211 GLY A C 1
ATOM 1670 O O . GLY A 1 211 ? -8.138 -5.104 21.449 1.00 57.88 211 GLY A O 1
ATOM 1671 N N . MET A 1 212 ? -8.516 -5.016 19.232 1.00 58.19 212 MET A N 1
ATOM 1672 C CA . MET A 1 212 ? -8.254 -6.437 18.964 1.00 58.19 212 MET A CA 1
ATOM 1673 C C . MET A 1 212 ? -6.801 -6.838 19.256 1.00 58.19 212 MET A C 1
ATOM 1675 O O . MET A 1 212 ? -6.564 -7.883 19.842 1.00 58.19 212 MET A O 1
ATOM 1679 N N . GLU A 1 213 ? -5.817 -6.011 18.901 1.00 62.12 213 GLU A N 1
ATOM 1680 C CA . GLU A 1 213 ? -4.392 -6.240 19.176 1.00 62.12 213 GLU A CA 1
ATOM 1681 C C . GLU A 1 213 ? -4.081 -6.110 20.666 1.00 62.12 213 GLU A C 1
ATOM 1683 O O . GLU A 1 213 ? -3.288 -6.886 21.190 1.00 62.12 213 GLU A O 1
ATOM 1688 N N . ALA A 1 214 ? -4.712 -5.167 21.374 1.00 62.34 214 ALA A N 1
ATOM 1689 C CA . ALA A 1 214 ? -4.578 -5.069 22.825 1.00 62.34 214 ALA A CA 1
ATOM 1690 C C . ALA A 1 214 ? -5.196 -6.281 23.536 1.00 62.34 214 ALA A C 1
ATOM 1692 O O . ALA A 1 214 ? -4.633 -6.748 24.526 1.00 62.34 214 ALA A O 1
ATOM 1693 N N . ALA A 1 215 ? -6.317 -6.788 23.023 1.00 63.00 215 ALA A N 1
ATOM 1694 C CA . ALA A 1 215 ? -6.972 -7.991 23.515 1.00 63.00 215 ALA A CA 1
ATOM 1695 C C . ALA A 1 215 ? -6.137 -9.240 23.241 1.00 63.00 215 ALA A C 1
ATOM 1697 O O . ALA A 1 215 ? -5.742 -9.917 24.180 1.00 63.00 215 ALA A O 1
ATOM 1698 N N . HIS A 1 216 ? -5.724 -9.470 21.992 1.00 67.75 216 HIS A N 1
ATOM 1699 C CA . HIS A 1 216 ? -4.818 -10.563 21.631 1.00 67.75 216 HIS A CA 1
ATOM 1700 C C . HIS A 1 216 ? -3.500 -10.494 22.408 1.00 67.75 216 HIS A C 1
ATOM 1702 O O . HIS A 1 216 ? -3.042 -11.498 22.938 1.00 67.75 216 HIS A O 1
ATOM 1708 N N . GLY A 1 217 ? -2.898 -9.309 22.532 1.00 70.06 217 GLY A N 1
ATOM 1709 C CA . GLY A 1 217 ? -1.662 -9.119 23.288 1.00 70.06 217 GLY A CA 1
ATOM 1710 C C . GLY A 1 217 ? -1.841 -9.274 24.799 1.00 70.06 217 GLY A C 1
ATOM 1711 O O . GLY A 1 217 ? -0.875 -9.522 25.513 1.00 70.06 217 GLY A O 1
ATOM 1712 N N . GLN A 1 218 ? -3.051 -9.109 25.331 1.00 69.50 218 GLN A N 1
ATOM 1713 C CA . GLN A 1 218 ? -3.355 -9.473 26.711 1.00 69.50 218 GLN A CA 1
ATOM 1714 C C . GLN A 1 218 ? -3.574 -10.973 26.850 1.00 69.50 218 GLN A C 1
ATOM 1716 O O . GLN A 1 218 ? -2.992 -11.578 27.741 1.00 69.50 218 GLN A O 1
ATOM 1721 N N . PHE A 1 219 ? -4.350 -11.555 25.946 1.00 70.31 219 PHE A N 1
ATOM 1722 C CA . PHE A 1 219 ? -4.629 -12.978 25.881 1.00 70.31 219 PHE A CA 1
ATOM 1723 C C . PHE A 1 219 ? -3.333 -13.796 25.793 1.00 70.31 219 PHE A C 1
ATOM 1725 O O . PHE A 1 219 ? -3.129 -14.713 26.578 1.00 70.31 219 PHE A O 1
ATOM 1732 N N . ALA A 1 220 ? -2.397 -13.383 24.934 1.00 72.88 220 ALA A N 1
ATOM 1733 C CA . ALA A 1 220 ? -1.080 -13.999 24.800 1.00 72.88 220 ALA A CA 1
ATOM 1734 C C . ALA A 1 220 ? -0.173 -13.795 26.027 1.00 72.88 220 ALA A C 1
ATOM 1736 O O . ALA A 1 220 ? 0.646 -14.652 26.312 1.00 72.88 220 ALA A O 1
ATOM 1737 N N . ARG A 1 221 ? -0.305 -12.688 26.774 1.00 77.31 221 ARG A N 1
ATOM 1738 C CA . ARG A 1 221 ? 0.460 -12.478 28.023 1.00 77.31 221 ARG A CA 1
ATOM 1739 C C . ARG A 1 221 ? -0.073 -13.294 29.194 1.00 77.31 221 ARG A C 1
ATOM 1741 O O . ARG A 1 221 ? 0.664 -13.549 30.137 1.00 77.31 221 ARG A O 1
ATOM 1748 N N . GLU A 1 222 ? -1.363 -13.611 29.183 1.00 77.56 222 GLU A N 1
ATOM 1749 C CA . GLU A 1 222 ? -2.016 -14.380 30.244 1.00 77.56 222 GLU A CA 1
ATOM 1750 C C . GLU A 1 222 ? -1.876 -15.896 30.041 1.00 77.56 222 GLU A C 1
ATOM 1752 O O . GLU A 1 222 ? -2.092 -16.656 30.983 1.00 77.56 222 GLU A O 1
ATOM 1757 N N . LEU A 1 223 ? -1.483 -16.335 28.841 1.00 80.31 223 LEU A N 1
ATOM 1758 C CA . LEU A 1 223 ? -1.311 -17.737 28.480 1.00 80.31 223 LEU A CA 1
ATOM 1759 C C . LEU A 1 223 ? 0.165 -18.057 28.219 1.00 80.31 223 LEU A C 1
ATOM 1761 O O . LEU A 1 223 ? 0.851 -17.338 27.504 1.00 80.31 223 LEU A O 1
ATOM 1765 N N . ASN A 1 224 ? 0.648 -19.180 28.754 1.00 78.19 224 ASN A N 1
ATOM 1766 C CA . ASN A 1 224 ? 1.942 -19.741 28.350 1.00 78.19 224 ASN A CA 1
ATOM 1767 C C . ASN A 1 224 ? 1.851 -20.321 26.924 1.00 78.19 224 ASN A C 1
ATOM 1769 O O . ASN A 1 224 ? 0.751 -20.531 26.419 1.00 78.19 224 ASN A O 1
ATOM 1773 N N . HIS A 1 225 ? 2.985 -20.663 26.297 1.00 74.25 225 HIS A N 1
ATOM 1774 C CA . HIS A 1 225 ? 3.030 -21.246 24.939 1.00 74.25 225 HIS A CA 1
ATOM 1775 C C . HIS A 1 225 ? 2.153 -22.501 24.753 1.00 74.25 225 HIS A C 1
ATOM 1777 O O . HIS A 1 225 ? 1.670 -22.765 23.650 1.00 74.25 225 HIS A O 1
ATOM 1783 N N . HIS A 1 226 ? 1.905 -23.248 25.833 1.00 77.69 226 HIS A N 1
ATOM 1784 C CA . HIS A 1 226 ? 1.055 -24.438 25.852 1.00 77.69 226 HIS A CA 1
ATOM 1785 C C . HIS A 1 226 ? 0.124 -24.411 27.072 1.00 77.69 226 HIS A C 1
ATOM 1787 O O . HIS A 1 226 ? 0.382 -25.098 28.064 1.00 77.69 226 HIS A O 1
ATOM 1793 N N . PRO A 1 227 ? -0.938 -23.590 27.050 1.00 82.38 227 PRO A N 1
ATOM 1794 C CA . PRO A 1 227 ? -1.851 -23.499 28.176 1.00 82.38 227 PRO A CA 1
ATOM 1795 C C . PRO A 1 227 ? -2.720 -24.758 28.253 1.00 82.38 227 PRO A C 1
ATOM 1797 O O . PRO A 1 227 ? -3.034 -25.380 27.232 1.00 82.38 227 PRO A O 1
ATOM 1800 N N . SER A 1 228 ? -3.155 -25.126 29.460 1.00 90.12 228 SER A N 1
ATOM 1801 C CA . SER A 1 228 ? -4.197 -26.144 29.584 1.00 90.12 228 SER A CA 1
ATOM 1802 C C . SER A 1 228 ? -5.511 -25.621 28.989 1.00 90.12 228 SER A C 1
ATOM 1804 O O . SER A 1 228 ? -5.740 -24.412 28.912 1.00 90.12 228 SER A O 1
ATOM 1806 N N . LEU A 1 229 ? -6.420 -26.523 28.604 1.00 86.12 229 LEU A N 1
ATOM 1807 C CA . LEU A 1 229 ? -7.748 -26.122 28.123 1.00 86.12 229 LEU A CA 1
ATOM 1808 C C . LEU A 1 229 ? -8.499 -25.268 29.161 1.00 86.12 229 LEU A C 1
ATOM 1810 O O . LEU A 1 229 ? -9.221 -24.346 28.793 1.00 86.12 229 LEU A O 1
ATOM 1814 N N . SER A 1 230 ? -8.310 -25.553 30.452 1.00 90.56 230 SER A N 1
ATOM 1815 C CA . SER A 1 230 ? -8.927 -24.783 31.535 1.00 90.56 230 SER A CA 1
ATOM 1816 C C . SER A 1 230 ? -8.390 -23.353 31.584 1.00 90.56 230 SER A C 1
ATOM 1818 O O . SER A 1 230 ? -9.176 -22.409 31.641 1.00 90.56 230 SER A O 1
ATOM 1820 N N . ASP A 1 231 ? -7.067 -23.187 31.513 1.00 83.88 231 ASP A N 1
ATOM 1821 C CA . ASP A 1 231 ? -6.429 -21.864 31.530 1.00 83.88 231 ASP A CA 1
ATOM 1822 C C . ASP A 1 231 ? -6.826 -21.053 30.296 1.00 83.88 231 ASP A C 1
ATOM 1824 O O . ASP A 1 231 ? -7.143 -19.868 30.397 1.00 83.88 231 ASP A O 1
ATOM 1828 N N . PHE A 1 232 ? -6.904 -21.719 29.141 1.00 85.19 232 PHE A N 1
ATOM 1829 C CA . PHE A 1 232 ? -7.387 -21.122 27.903 1.00 85.19 232 PHE A CA 1
ATOM 1830 C C . PHE A 1 232 ? -8.827 -20.608 28.036 1.00 85.19 232 PHE A C 1
ATOM 1832 O O . PHE A 1 232 ? -9.100 -19.452 27.712 1.00 85.19 232 PHE A O 1
ATOM 1839 N N . ILE A 1 233 ? -9.755 -21.431 28.543 1.00 87.62 233 ILE A N 1
ATOM 1840 C CA . ILE A 1 233 ? -11.162 -21.035 28.730 1.00 87.62 233 ILE A CA 1
ATOM 1841 C C . ILE A 1 233 ? -11.277 -19.879 29.733 1.00 87.62 233 ILE A C 1
ATOM 1843 O O . ILE A 1 233 ? -12.057 -18.948 29.509 1.00 87.62 233 ILE A O 1
ATOM 1847 N N . ALA A 1 234 ? -10.500 -19.904 30.818 1.00 86.94 234 ALA A N 1
ATOM 1848 C CA . ALA A 1 234 ? -10.504 -18.844 31.822 1.00 86.94 234 ALA A CA 1
ATOM 1849 C C . ALA A 1 234 ? -10.016 -17.506 31.243 1.00 86.94 234 ALA A C 1
ATOM 1851 O O . ALA A 1 234 ? -10.696 -16.488 31.394 1.00 86.94 234 ALA A O 1
ATOM 1852 N N . ALA A 1 235 ? -8.892 -17.513 30.520 1.00 84.19 235 ALA A N 1
ATOM 1853 C CA . ALA A 1 235 ? -8.383 -16.330 29.830 1.00 84.19 235 ALA A CA 1
ATOM 1854 C C . ALA A 1 235 ? -9.383 -15.812 28.784 1.00 84.19 235 ALA A C 1
ATOM 1856 O O . ALA A 1 235 ? -9.580 -14.605 28.656 1.00 84.19 235 ALA A O 1
ATOM 1857 N N . PHE A 1 236 ? -10.063 -16.717 28.073 1.00 82.19 236 PHE A N 1
ATOM 1858 C CA . PHE A 1 236 ? -11.011 -16.352 27.017 1.00 82.19 236 PHE A CA 1
ATOM 1859 C C . PHE A 1 236 ? -12.262 -15.691 27.588 1.00 82.19 236 PHE A C 1
ATOM 1861 O O . PHE A 1 236 ? -12.710 -14.660 27.095 1.00 82.19 236 PHE A O 1
ATOM 1868 N N . THR A 1 237 ? -12.786 -16.240 28.682 1.00 85.31 237 THR A N 1
ATOM 1869 C CA . THR A 1 237 ? -13.937 -15.668 29.391 1.00 85.31 237 THR A CA 1
ATOM 1870 C C . THR A 1 237 ? -13.611 -14.271 29.922 1.00 85.31 237 THR A C 1
ATOM 1872 O O . THR A 1 237 ? -14.392 -13.338 29.753 1.00 85.31 237 THR A O 1
ATOM 1875 N N . LYS A 1 238 ? -12.413 -14.096 30.490 1.00 84.06 238 LYS A N 1
ATOM 1876 C CA . LYS A 1 238 ? -11.941 -12.800 30.986 1.00 84.06 238 LYS A CA 1
ATOM 1877 C C . LYS A 1 238 ? -11.752 -11.765 29.872 1.00 84.06 238 LYS A C 1
ATOM 1879 O O . LYS A 1 238 ? -12.030 -10.585 30.091 1.00 84.06 238 LYS A O 1
ATOM 1884 N N . ASP A 1 239 ? -11.288 -12.179 28.692 1.00 82.50 239 ASP A N 1
ATOM 1885 C CA . ASP A 1 239 ? -11.208 -11.292 27.526 1.00 82.50 239 ASP A CA 1
ATOM 1886 C C . ASP A 1 239 ? -12.603 -10.836 27.080 1.00 82.50 239 ASP A C 1
ATOM 1888 O O . ASP A 1 239 ? -12.818 -9.636 26.910 1.00 82.50 239 ASP A O 1
ATOM 1892 N N . ILE A 1 240 ? -13.578 -11.754 27.002 1.00 81.31 240 ILE A N 1
ATOM 1893 C CA . ILE A 1 240 ? -14.978 -11.418 26.690 1.00 81.31 240 ILE A CA 1
ATOM 1894 C C . ILE A 1 240 ? -15.517 -10.353 27.650 1.00 81.31 240 ILE A C 1
ATOM 1896 O O . ILE A 1 240 ? -16.057 -9.343 27.193 1.00 81.31 240 ILE A O 1
ATOM 1900 N N . ASP A 1 241 ? -15.354 -10.541 28.962 1.00 82.19 241 ASP A N 1
ATOM 1901 C CA . ASP A 1 241 ? -15.833 -9.582 29.964 1.00 82.19 241 ASP A CA 1
ATOM 1902 C C . ASP A 1 241 ? -15.211 -8.196 29.759 1.00 82.19 241 ASP A C 1
ATOM 1904 O O . ASP A 1 241 ? -15.906 -7.176 29.765 1.00 82.19 241 ASP A O 1
ATOM 1908 N N . LYS A 1 242 ? -13.904 -8.150 29.481 1.00 79.38 242 LYS A N 1
ATOM 1909 C CA . LYS A 1 242 ? -13.200 -6.899 29.204 1.00 79.38 242 LYS A CA 1
ATOM 1910 C C . LYS A 1 242 ? -13.704 -6.220 27.927 1.00 79.38 242 LYS A C 1
ATOM 1912 O O . LYS A 1 242 ? -13.877 -5.001 27.923 1.00 79.38 242 LYS A O 1
ATOM 1917 N N . GLN A 1 243 ? -13.940 -6.974 26.854 1.00 75.31 243 GLN A N 1
ATOM 1918 C CA . GLN A 1 243 ? -14.485 -6.440 25.600 1.00 75.31 243 GLN A CA 1
ATOM 1919 C C . GLN A 1 243 ? -15.888 -5.862 25.797 1.00 75.31 243 GLN A C 1
ATOM 1921 O O . GLN A 1 243 ? -16.199 -4.787 25.281 1.00 75.31 243 GLN A O 1
ATOM 1926 N N . LEU A 1 244 ? -16.725 -6.536 26.590 1.00 79.62 244 LEU A N 1
ATOM 1927 C CA . LEU A 1 244 ? -18.053 -6.043 26.949 1.00 79.62 244 LEU A CA 1
ATOM 1928 C C . LEU A 1 244 ? -17.973 -4.728 27.734 1.00 79.62 244 LEU A C 1
ATOM 1930 O O . LEU A 1 244 ? -18.734 -3.801 27.451 1.00 79.62 244 LEU A O 1
ATOM 1934 N N . ASP A 1 245 ? -17.043 -4.611 28.680 1.00 78.75 245 ASP A N 1
ATOM 1935 C CA . ASP A 1 245 ? -16.843 -3.378 29.447 1.00 78.75 245 ASP A CA 1
ATOM 1936 C C . ASP A 1 245 ? -16.309 -2.222 28.592 1.00 78.75 245 ASP A C 1
ATOM 1938 O O . ASP A 1 245 ? -16.752 -1.082 28.763 1.00 78.75 245 ASP A O 1
ATOM 1942 N N . ILE A 1 246 ? -15.426 -2.501 27.627 1.00 72.06 246 ILE A N 1
ATOM 1943 C CA . ILE A 1 246 ? -14.986 -1.516 26.627 1.00 72.06 246 ILE A CA 1
ATOM 1944 C C . ILE A 1 246 ? -16.189 -1.027 25.810 1.00 72.06 246 ILE A C 1
ATOM 1946 O O . ILE A 1 246 ? -16.420 0.182 25.736 1.00 72.06 246 ILE A O 1
ATOM 1950 N N . GLY A 1 247 ? -17.011 -1.942 25.283 1.00 72.12 247 GLY A N 1
ATOM 1951 C CA . GLY A 1 247 ? -18.215 -1.587 24.525 1.00 72.12 247 GLY A CA 1
ATOM 1952 C C . GLY A 1 247 ? -19.215 -0.756 25.339 1.00 72.12 247 GLY A C 1
ATOM 1953 O O . GLY A 1 247 ? -19.783 0.215 24.836 1.00 72.12 247 GLY A O 1
ATOM 1954 N N . ARG A 1 248 ? -19.391 -1.064 26.632 1.00 78.50 248 ARG A N 1
ATOM 1955 C CA . ARG A 1 248 ? -20.212 -0.255 27.555 1.00 78.50 248 ARG A CA 1
ATOM 1956 C C . ARG A 1 248 ? -19.623 1.141 27.781 1.00 78.50 248 ARG A C 1
ATOM 1958 O O . ARG A 1 248 ? -20.367 2.120 27.820 1.00 78.50 248 ARG A O 1
ATOM 1965 N N . ALA A 1 249 ? -18.305 1.259 27.942 1.00 72.88 249 ALA A N 1
ATOM 1966 C CA . ALA A 1 249 ? -17.638 2.546 28.142 1.00 72.88 249 ALA A CA 1
ATOM 1967 C C . ALA A 1 249 ? -17.746 3.460 26.907 1.00 72.88 249 ALA A C 1
ATOM 1969 O O . ALA A 1 249 ? -17.959 4.668 27.056 1.00 72.88 249 ALA A O 1
ATOM 1970 N N . GLU A 1 250 ? -17.665 2.883 25.704 1.00 70.88 250 GLU A N 1
ATOM 1971 C CA . GLU A 1 250 ? -17.888 3.585 24.435 1.00 70.88 250 GLU A CA 1
ATOM 1972 C C . GLU A 1 250 ? -19.324 4.114 24.319 1.00 70.88 250 GLU A C 1
ATOM 1974 O O . GLU A 1 250 ? -19.518 5.288 23.999 1.00 70.88 250 GLU A O 1
ATOM 1979 N N . GLN A 1 251 ? -20.331 3.301 24.667 1.00 70.69 251 GLN A N 1
ATOM 1980 C CA . GLN A 1 251 ? -21.739 3.730 24.695 1.00 70.69 251 GLN A CA 1
ATOM 1981 C C . GLN A 1 251 ? -21.986 4.899 25.658 1.00 70.69 251 GLN A C 1
ATOM 1983 O O . GLN A 1 251 ? -22.827 5.758 25.397 1.00 70.69 251 GLN A O 1
ATOM 1988 N N . LEU A 1 252 ? -21.231 4.964 26.756 1.00 75.38 252 LEU A N 1
ATOM 1989 C CA . LEU A 1 252 ? -21.295 6.052 27.733 1.00 75.38 252 LEU A CA 1
ATOM 1990 C C . LEU A 1 252 ? -20.495 7.300 27.319 1.00 75.38 252 LEU A C 1
ATOM 1992 O O . LEU A 1 252 ? -20.355 8.215 28.131 1.00 75.38 252 LEU A O 1
ATOM 1996 N N . GLN A 1 253 ? -19.934 7.338 26.102 1.00 63.91 253 GLN A N 1
ATOM 1997 C CA . GLN A 1 253 ? -19.042 8.394 25.597 1.00 63.91 253 GLN A CA 1
ATOM 1998 C C . GLN A 1 253 ? -17.859 8.713 26.526 1.00 63.91 253 GLN A C 1
ATOM 2000 O O . GLN A 1 253 ? -17.226 9.766 26.421 1.00 63.91 253 GLN A O 1
ATOM 2005 N N . LYS A 1 254 ? -17.498 7.790 27.423 1.00 61.25 254 LYS A N 1
ATOM 2006 C CA . LYS A 1 254 ? -16.303 7.898 28.261 1.00 61.25 254 LYS A CA 1
ATOM 2007 C C . LYS A 1 254 ? -15.099 7.404 27.460 1.00 61.25 254 LYS A C 1
ATOM 2009 O O . LYS A 1 254 ? -14.435 6.449 27.857 1.00 61.25 254 LYS A O 1
ATOM 2014 N N . SER A 1 255 ? -14.842 8.015 26.300 1.00 58.47 255 SER A N 1
ATOM 2015 C CA . SER A 1 255 ? -13.743 7.578 25.440 1.00 58.47 255 SER A CA 1
ATOM 2016 C C . SER A 1 255 ? -12.393 7.907 26.078 1.00 58.47 255 SER A C 1
ATOM 2018 O O . SER A 1 255 ? -12.192 8.940 26.727 1.00 58.47 255 SER A O 1
ATOM 2020 N N . THR A 1 256 ? -11.442 6.993 25.922 1.00 64.00 256 THR A N 1
ATOM 2021 C CA . THR A 1 256 ? -10.075 7.195 26.395 1.00 64.00 256 THR A CA 1
ATOM 2022 C C . THR A 1 256 ? -9.398 8.270 25.539 1.00 64.00 256 THR A C 1
ATOM 2024 O O . THR A 1 256 ? -9.465 8.234 24.310 1.00 64.00 256 THR A O 1
ATOM 2027 N N . LYS A 1 257 ? -8.703 9.234 26.163 1.00 67.38 257 LYS A N 1
ATOM 2028 C CA . LYS A 1 257 ? -7.978 10.280 25.419 1.00 67.38 257 LYS A CA 1
ATOM 2029 C C . LYS A 1 257 ? -6.908 9.653 24.515 1.00 67.38 257 LYS A C 1
ATOM 2031 O O . LYS A 1 257 ? -5.952 9.047 25.001 1.00 67.38 257 LYS A O 1
ATOM 2036 N N . ARG A 1 258 ? -7.039 9.834 23.196 1.00 71.75 258 ARG A N 1
ATOM 2037 C CA . ARG A 1 258 ? -6.043 9.387 22.207 1.00 71.75 258 ARG A CA 1
ATOM 2038 C C . ARG A 1 258 ? -4.764 10.227 22.322 1.00 71.75 258 ARG A C 1
ATOM 2040 O O . ARG A 1 258 ? -4.810 11.425 22.593 1.00 71.75 258 ARG A O 1
ATOM 2047 N N . ARG A 1 259 ? -3.592 9.610 22.110 1.00 77.38 259 ARG A N 1
ATOM 2048 C CA . ARG A 1 259 ? -2.303 10.329 22.182 1.00 77.38 259 ARG A CA 1
ATOM 2049 C C . ARG A 1 259 ? -2.162 11.306 21.010 1.00 77.38 259 ARG A C 1
ATOM 2051 O O . ARG A 1 259 ? -2.244 10.889 19.855 1.00 77.38 259 ARG A O 1
ATOM 2058 N N . GLN A 1 260 ? -1.805 12.557 21.310 1.00 80.50 260 GLN A N 1
ATOM 2059 C CA . GLN A 1 260 ? -1.718 13.655 20.336 1.00 80.50 260 GLN A CA 1
ATOM 2060 C C . GLN A 1 260 ? -0.861 13.335 19.101 1.00 80.50 260 GLN A C 1
ATOM 2062 O O . GLN A 1 260 ? -1.237 13.656 17.979 1.00 80.50 260 GLN A O 1
ATOM 2067 N N . ARG A 1 261 ? 0.268 12.637 19.281 1.00 80.06 261 ARG A N 1
ATOM 2068 C CA . ARG A 1 261 ? 1.166 12.265 18.174 1.00 80.06 261 ARG A CA 1
ATOM 2069 C C . ARG A 1 261 ? 0.494 11.427 17.079 1.00 80.06 261 ARG A C 1
ATOM 2071 O O . ARG A 1 261 ? 0.910 11.505 15.930 1.00 80.06 261 ARG A O 1
ATOM 2078 N N . TYR A 1 262 ? -0.495 10.597 17.424 1.00 78.19 262 TYR A N 1
ATOM 2079 C CA . TYR A 1 262 ? -1.210 9.776 16.440 1.00 78.19 262 TYR A CA 1
ATOM 2080 C C . TYR A 1 262 ? -2.282 10.590 15.722 1.00 78.19 262 TYR A C 1
ATOM 2082 O O . TYR A 1 262 ? -2.407 10.463 14.511 1.00 78.19 262 TYR A O 1
ATOM 2090 N N . ILE A 1 263 ? -2.954 11.487 16.447 1.00 82.25 263 ILE A N 1
ATOM 2091 C CA . ILE A 1 263 ? -3.932 12.427 15.886 1.00 82.25 263 ILE A CA 1
ATOM 2092 C C . ILE A 1 263 ? -3.265 13.312 14.829 1.00 82.25 263 ILE A C 1
ATOM 2094 O O . ILE A 1 263 ? -3.741 13.384 13.704 1.00 82.25 263 ILE A O 1
ATOM 2098 N N . ILE A 1 264 ? -2.115 13.914 15.153 1.00 84.00 264 ILE A N 1
ATOM 2099 C CA . ILE A 1 264 ? -1.366 14.765 14.212 1.00 84.00 264 ILE A CA 1
ATOM 2100 C C . ILE A 1 264 ? -0.945 13.973 12.966 1.00 84.00 264 ILE A C 1
ATOM 2102 O O . ILE A 1 264 ? -1.043 14.470 11.848 1.00 84.00 264 ILE A O 1
ATOM 2106 N N . LYS A 1 265 ? -0.489 12.724 13.136 1.00 82.56 265 LYS A N 1
ATOM 2107 C CA . LYS A 1 265 ? -0.127 11.866 11.999 1.00 82.56 265 LYS A CA 1
ATOM 2108 C C . LYS A 1 265 ? -1.330 11.567 11.103 1.00 82.56 265 LYS A C 1
ATOM 2110 O O . LYS A 1 265 ? -1.187 11.643 9.891 1.00 82.56 265 LYS A O 1
ATOM 2115 N N . GLU A 1 266 ? -2.486 11.251 11.681 1.00 85.94 266 GLU A N 1
ATOM 2116 C CA . GLU A 1 266 ? -3.727 11.011 10.932 1.00 85.94 266 GLU A CA 1
ATOM 2117 C C . GLU A 1 266 ? -4.179 12.269 10.183 1.00 85.94 266 GLU A C 1
ATOM 2119 O O . GLU A 1 266 ? -4.422 12.198 8.984 1.00 85.94 266 GLU A O 1
ATOM 2124 N N . GLN A 1 267 ? -4.175 13.431 10.842 1.00 87.81 267 GLN A N 1
ATOM 2125 C CA . GLN A 1 267 ? -4.494 14.718 10.213 1.00 87.81 267 GLN A CA 1
ATOM 2126 C C . GLN A 1 267 ? -3.563 15.040 9.038 1.00 87.81 267 GLN A C 1
ATOM 2128 O O . GLN A 1 267 ? -4.019 15.520 8.005 1.00 87.81 267 GLN A O 1
ATOM 2133 N N . ASN A 1 268 ? -2.268 14.739 9.163 1.00 90.06 268 ASN A N 1
ATOM 2134 C CA . ASN A 1 268 ? -1.322 14.918 8.064 1.00 90.06 268 ASN A CA 1
ATOM 2135 C C . ASN A 1 268 ? -1.637 14.007 6.873 1.00 90.06 268 ASN A C 1
ATOM 2137 O O . ASN A 1 268 ? -1.532 14.463 5.740 1.00 90.06 268 ASN A O 1
ATOM 2141 N N . VAL A 1 269 ? -2.019 12.745 7.111 1.00 91.94 269 VAL A N 1
ATOM 2142 C CA . VAL A 1 269 ? -2.448 11.841 6.030 1.00 91.94 269 VAL A CA 1
ATOM 2143 C C . VAL A 1 269 ? -3.690 12.395 5.342 1.00 91.94 269 VAL A C 1
ATOM 2145 O O . VAL A 1 269 ? -3.681 12.498 4.122 1.00 91.94 269 VAL A O 1
ATOM 2148 N N . VAL A 1 270 ? -4.714 12.791 6.106 1.00 93.25 270 VAL A N 1
ATOM 2149 C CA . VAL A 1 270 ? -5.956 13.371 5.562 1.00 93.25 270 VAL A CA 1
ATOM 2150 C C . VAL A 1 270 ? -5.644 14.577 4.682 1.00 93.25 270 VAL A C 1
ATOM 2152 O O . VAL A 1 270 ? -6.011 14.581 3.515 1.00 93.25 270 VAL A O 1
ATOM 2155 N N . ARG A 1 271 ? -4.862 15.537 5.192 1.00 94.44 271 ARG A N 1
ATOM 2156 C CA . ARG A 1 271 ? -4.478 16.736 4.437 1.00 94.44 271 ARG A CA 1
ATOM 2157 C C . ARG A 1 271 ? -3.768 16.397 3.124 1.00 94.44 271 ARG A C 1
ATOM 2159 O O . ARG A 1 271 ? -4.091 16.972 2.095 1.00 94.44 271 ARG A O 1
ATOM 2166 N N . ILE A 1 272 ? -2.816 15.458 3.150 1.00 95.56 272 ILE A N 1
ATOM 2167 C CA . ILE A 1 272 ? -2.106 15.034 1.932 1.00 95.56 272 ILE A CA 1
ATOM 2168 C C . ILE A 1 272 ? -3.074 14.403 0.927 1.00 95.56 272 ILE A C 1
ATOM 2170 O O . ILE A 1 272 ? -2.917 14.625 -0.266 1.00 95.56 272 ILE A O 1
ATOM 2174 N N . LEU A 1 273 ? -4.040 13.604 1.388 1.00 95.69 273 LEU A N 1
ATOM 2175 C CA . LEU A 1 273 ? -5.012 12.951 0.510 1.00 95.69 273 LEU A CA 1
ATOM 2176 C C . LEU A 1 273 ? -6.023 13.938 -0.082 1.00 95.69 273 LEU A C 1
ATOM 2178 O O . LEU A 1 273 ? -6.372 13.785 -1.247 1.00 95.69 273 LEU A O 1
ATOM 2182 N N . ASP A 1 274 ? -6.458 14.937 0.684 1.00 94.94 274 ASP A N 1
ATOM 2183 C CA . ASP A 1 274 ? -7.406 15.955 0.216 1.00 94.94 274 ASP A CA 1
ATOM 2184 C C . ASP A 1 274 ? -6.774 16.917 -0.806 1.00 94.94 274 ASP A C 1
ATOM 2186 O O . ASP A 1 274 ? -7.452 17.392 -1.713 1.00 94.94 274 ASP A O 1
ATOM 2190 N N . GLU A 1 275 ? -5.470 17.186 -0.684 1.00 95.25 275 GLU A N 1
ATOM 2191 C CA . GLU A 1 275 ? -4.704 18.044 -1.602 1.00 95.25 275 GLU A CA 1
ATOM 2192 C C . GLU A 1 275 ? -4.098 17.272 -2.795 1.00 95.25 275 GLU A C 1
ATOM 2194 O O . GLU A 1 275 ? -3.474 17.875 -3.669 1.00 95.25 275 GLU A O 1
ATOM 2199 N N . ALA A 1 276 ? -4.225 15.941 -2.830 1.00 95.69 276 ALA A N 1
ATOM 2200 C CA . ALA A 1 276 ? -3.554 15.106 -3.821 1.00 95.69 276 ALA A CA 1
ATOM 2201 C C . ALA A 1 276 ? -4.181 15.211 -5.220 1.00 95.69 276 ALA A C 1
ATOM 2203 O O . ALA A 1 276 ? -5.384 15.036 -5.398 1.00 95.69 276 ALA A O 1
ATOM 2204 N N . ASP A 1 277 ? -3.323 15.351 -6.230 1.00 95.50 277 ASP A N 1
ATOM 2205 C CA . ASP A 1 277 ? -3.661 15.093 -7.629 1.00 95.50 277 ASP A CA 1
ATOM 2206 C C . ASP A 1 277 ? -3.108 13.721 -8.032 1.00 95.50 277 ASP A C 1
ATOM 2208 O O . ASP A 1 277 ? -1.898 13.529 -8.120 1.00 95.50 277 ASP A O 1
ATOM 2212 N N . PHE A 1 278 ? -3.990 12.749 -8.260 1.00 95.06 278 PHE A N 1
ATOM 2213 C CA . PHE A 1 278 ? -3.598 11.402 -8.685 1.00 95.06 278 PHE A CA 1
ATOM 2214 C C . PHE A 1 278 ? -3.627 11.207 -10.210 1.00 95.06 278 PHE A C 1
ATOM 2216 O O . PHE A 1 278 ? -3.212 10.153 -10.702 1.00 95.06 278 PHE A O 1
ATOM 2223 N N . GLU A 1 279 ? -4.119 12.197 -10.958 1.00 93.38 279 GLU A N 1
ATOM 2224 C CA . GLU A 1 279 ? -4.283 12.118 -12.409 1.00 93.38 279 GLU A CA 1
ATOM 2225 C C . GLU A 1 279 ? -2.990 12.485 -13.137 1.00 93.38 279 GLU A C 1
ATOM 2227 O O . GLU A 1 279 ? -2.589 11.803 -14.091 1.00 93.38 279 GLU A O 1
ATOM 2232 N N . SER A 1 280 ? -2.284 13.521 -12.679 1.00 94.44 280 SER A N 1
ATOM 2233 C CA . SER A 1 280 ? -0.965 13.853 -13.218 1.00 94.44 280 SER A CA 1
ATOM 2234 C C . SER A 1 280 ? 0.122 12.912 -12.685 1.00 94.44 280 SER A C 1
ATOM 2236 O O . SER A 1 280 ? 0.050 12.370 -11.583 1.00 94.44 280 SER A O 1
ATOM 2238 N N . GLU A 1 281 ? 1.159 12.681 -13.492 1.00 89.38 281 GLU A N 1
ATOM 2239 C CA . GLU A 1 281 ? 2.301 11.854 -13.082 1.00 89.38 281 GLU A CA 1
ATOM 2240 C C . GLU A 1 281 ? 3.125 12.515 -11.967 1.00 89.38 281 GLU A C 1
ATOM 2242 O O . GLU A 1 281 ? 3.554 11.845 -11.021 1.00 89.38 281 GLU A O 1
ATOM 2247 N N . GLU A 1 282 ? 3.294 13.835 -12.048 1.00 93.38 282 GLU A N 1
ATOM 2248 C CA . GLU A 1 282 ? 3.963 14.636 -11.024 1.00 93.38 282 GLU A CA 1
ATOM 2249 C C . GLU A 1 282 ? 3.174 14.626 -9.712 1.00 93.38 282 GLU A C 1
ATOM 2251 O O . GLU A 1 282 ? 3.745 14.327 -8.660 1.00 93.38 282 GLU A O 1
ATOM 2256 N N . GLY A 1 283 ? 1.859 14.862 -9.776 1.00 95.12 283 GLY A N 1
ATOM 2257 C CA . GLY A 1 283 ? 0.971 14.821 -8.618 1.00 95.12 283 GLY A CA 1
ATOM 2258 C C . GLY A 1 283 ? 1.007 13.461 -7.926 1.00 95.12 283 GLY A C 1
ATOM 2259 O O . GLY A 1 283 ? 1.291 13.385 -6.730 1.00 95.12 283 GLY A O 1
ATOM 2260 N N . LEU A 1 284 ? 0.858 12.373 -8.690 1.00 95.06 284 LEU A N 1
ATOM 2261 C CA . LEU A 1 284 ? 0.897 11.013 -8.153 1.00 95.06 284 LEU A CA 1
ATOM 2262 C C . LEU A 1 284 ? 2.227 10.714 -7.447 1.00 95.06 284 LEU A C 1
ATOM 2264 O O . LEU A 1 284 ? 2.248 10.158 -6.344 1.00 95.06 284 LEU A O 1
ATOM 2268 N N . THR A 1 285 ? 3.342 11.109 -8.063 1.00 94.19 285 THR A N 1
ATOM 2269 C CA . THR A 1 285 ? 4.686 10.924 -7.502 1.00 94.19 285 THR A CA 1
ATOM 2270 C C . THR A 1 285 ? 4.876 11.738 -6.223 1.00 94.19 285 THR A C 1
ATOM 2272 O O . THR A 1 285 ? 5.404 11.221 -5.232 1.00 94.19 285 THR A O 1
ATOM 2275 N N . ASN A 1 286 ? 4.413 12.989 -6.211 1.00 95.81 286 ASN A N 1
ATOM 2276 C CA . ASN A 1 286 ? 4.469 13.861 -5.044 1.00 95.81 286 ASN A CA 1
ATOM 2277 C C . ASN A 1 286 ? 3.626 13.301 -3.886 1.00 95.81 286 ASN A C 1
ATOM 2279 O O . ASN A 1 286 ? 4.118 13.187 -2.763 1.00 95.81 286 ASN A O 1
ATOM 2283 N N . SER A 1 287 ? 2.403 12.841 -4.156 1.00 96.00 287 SER A N 1
ATOM 2284 C CA . SER A 1 287 ? 1.542 12.214 -3.149 1.00 96.00 287 SER A CA 1
ATOM 2285 C C . SER A 1 287 ? 2.182 10.961 -2.552 1.00 96.00 287 SER A C 1
ATOM 2287 O O . SER A 1 287 ? 2.210 10.807 -1.329 1.00 96.00 287 SER A O 1
ATOM 2289 N N . LEU A 1 288 ? 2.777 10.088 -3.377 1.00 95.50 288 LEU A N 1
ATOM 2290 C CA . LEU A 1 288 ? 3.521 8.921 -2.887 1.00 95.50 288 LEU A CA 1
ATOM 2291 C C . LEU A 1 288 ? 4.711 9.318 -2.008 1.00 95.50 288 LEU A C 1
ATOM 2293 O O . LEU A 1 288 ? 4.973 8.657 -0.997 1.00 95.50 288 LEU A O 1
ATOM 2297 N N . HIS A 1 289 ? 5.428 10.380 -2.380 1.00 94.00 289 HIS A N 1
ATOM 2298 C CA . HIS A 1 289 ? 6.551 10.894 -1.607 1.00 94.00 289 HIS A CA 1
ATOM 2299 C C . HIS A 1 289 ? 6.101 11.421 -0.239 1.00 94.00 289 HIS A C 1
ATOM 2301 O O . HIS A 1 289 ? 6.613 10.962 0.784 1.00 94.00 289 HIS A O 1
ATOM 2307 N N . LEU A 1 290 ? 5.111 12.317 -0.208 1.00 95.06 290 LEU A N 1
ATOM 2308 C CA . LEU A 1 290 ? 4.588 12.924 1.017 1.00 95.06 290 LEU A CA 1
ATOM 2309 C C . LEU A 1 290 ? 3.987 11.877 1.963 1.00 95.06 290 LEU A C 1
ATOM 2311 O O . LEU A 1 290 ? 4.321 11.853 3.149 1.00 95.06 290 LEU A O 1
ATOM 2315 N N . LEU A 1 291 ? 3.168 10.956 1.444 1.00 94.25 291 LEU A N 1
ATOM 2316 C CA . LEU A 1 291 ? 2.643 9.835 2.230 1.00 94.25 291 LEU A CA 1
ATOM 2317 C C . LEU A 1 291 ? 3.782 8.953 2.756 1.00 94.25 291 LEU A C 1
ATOM 2319 O O . LEU A 1 291 ? 3.778 8.556 3.923 1.00 94.25 291 LEU A O 1
ATOM 2323 N N . GLY A 1 292 ? 4.801 8.706 1.930 1.00 90.94 292 GLY A N 1
ATOM 2324 C CA . GLY A 1 292 ? 5.989 7.955 2.323 1.00 90.94 292 GLY A CA 1
ATOM 2325 C C . GLY A 1 292 ? 6.747 8.602 3.488 1.00 90.94 292 GLY A C 1
ATOM 2326 O O . GLY A 1 292 ? 7.191 7.895 4.396 1.00 90.94 292 GLY A O 1
ATOM 2327 N N . LEU A 1 293 ? 6.858 9.934 3.522 1.00 90.19 293 LEU A N 1
ATOM 2328 C CA . LEU A 1 293 ? 7.457 10.662 4.648 1.00 90.19 293 LEU A CA 1
ATOM 2329 C C . LEU A 1 293 ? 6.658 10.463 5.942 1.00 90.19 293 LEU A C 1
ATOM 2331 O O . LEU A 1 293 ? 7.249 10.195 6.988 1.00 90.19 293 LEU A O 1
ATOM 2335 N N . VAL A 1 294 ? 5.323 10.492 5.879 1.00 87.38 294 VAL A N 1
ATOM 2336 C CA . VAL A 1 294 ? 4.476 10.206 7.052 1.00 87.38 294 VAL A CA 1
ATOM 2337 C C . VAL A 1 294 ? 4.671 8.767 7.548 1.00 87.38 294 VAL A C 1
ATOM 2339 O O . VAL A 1 294 ? 4.687 8.519 8.759 1.00 87.38 294 VAL A O 1
ATOM 2342 N N . MET A 1 295 ? 4.889 7.819 6.630 1.00 82.31 295 MET A N 1
ATOM 2343 C CA . MET A 1 295 ? 5.177 6.419 6.959 1.00 82.31 295 MET A CA 1
ATOM 2344 C C . MET A 1 295 ? 6.574 6.196 7.561 1.00 82.31 295 MET A C 1
ATOM 2346 O O . MET A 1 295 ? 6.811 5.133 8.129 1.00 82.31 295 MET A O 1
ATOM 2350 N N . GLN A 1 296 ? 7.504 7.156 7.508 1.00 79.62 296 GLN A N 1
ATOM 2351 C CA . GLN A 1 296 ? 8.880 6.946 7.976 1.00 79.62 296 GLN A CA 1
ATOM 2352 C C . GLN A 1 296 ? 8.957 6.504 9.444 1.00 79.62 296 GLN A C 1
ATOM 2354 O O . GLN A 1 296 ? 9.505 5.444 9.735 1.00 79.62 296 GLN A O 1
ATOM 2359 N N . GLY A 1 297 ? 8.325 7.244 10.357 1.00 70.75 297 GLY A N 1
ATOM 2360 C CA . GLY A 1 297 ? 8.332 6.876 11.779 1.00 70.75 297 GLY A CA 1
ATOM 2361 C C . GLY A 1 297 ? 7.543 5.598 12.087 1.00 70.75 297 GLY A C 1
ATOM 2362 O O . GLY A 1 297 ? 7.630 5.062 13.187 1.00 70.75 297 GLY A O 1
ATOM 2363 N N . PHE A 1 298 ? 6.725 5.121 11.146 1.00 71.12 298 PHE A N 1
ATOM 2364 C CA . PHE A 1 298 ? 6.087 3.814 11.247 1.00 71.12 298 PHE A CA 1
ATOM 2365 C C . PHE A 1 298 ? 7.064 2.695 10.860 1.00 71.12 298 PHE A C 1
ATOM 2367 O O . PHE A 1 298 ? 7.189 1.712 11.585 1.00 71.12 298 PHE A O 1
ATOM 2374 N N . VAL A 1 299 ? 7.810 2.888 9.770 1.00 70.38 299 VAL A N 1
ATOM 2375 C CA . VAL A 1 299 ? 8.859 1.971 9.308 1.00 70.38 299 VAL A CA 1
ATOM 2376 C C . VAL A 1 299 ? 9.982 1.837 10.339 1.00 70.38 299 VAL A C 1
ATOM 2378 O O . VAL A 1 299 ? 10.421 0.723 10.598 1.00 70.38 299 VAL A O 1
ATOM 2381 N N . GLU A 1 300 ? 10.403 2.926 10.983 1.00 70.94 300 GLU A N 1
ATOM 2382 C CA . GLU A 1 300 ? 11.374 2.888 12.092 1.00 70.94 300 GLU A CA 1
ATOM 2383 C C . GLU A 1 300 ? 10.894 1.976 13.237 1.00 70.94 300 GLU A C 1
ATOM 2385 O O . GLU A 1 300 ? 11.657 1.157 13.741 1.00 70.94 300 GLU A O 1
ATOM 2390 N N . GLY A 1 301 ? 9.602 2.026 13.580 1.00 65.31 301 GLY A N 1
ATOM 2391 C CA . GLY A 1 301 ? 9.012 1.141 14.588 1.00 65.31 301 GLY A CA 1
ATOM 2392 C C . GLY A 1 301 ? 8.988 -0.342 14.196 1.00 65.31 301 GLY A C 1
ATOM 2393 O O . GLY A 1 301 ? 9.055 -1.196 15.077 1.00 65.31 301 GLY A O 1
ATOM 2394 N N . LEU A 1 302 ? 8.921 -0.662 12.896 1.00 68.12 302 LEU A N 1
ATOM 2395 C CA . LEU A 1 302 ? 9.025 -2.046 12.409 1.00 68.12 302 LEU A CA 1
ATOM 2396 C C . LEU A 1 302 ? 10.445 -2.605 12.563 1.00 68.12 302 LEU A C 1
ATOM 2398 O O . LEU A 1 302 ? 10.589 -3.787 12.858 1.00 68.12 302 LEU A O 1
ATOM 2402 N N . HIS A 1 303 ? 11.477 -1.769 12.397 1.00 63.59 303 HIS A N 1
ATOM 2403 C CA . HIS A 1 303 ? 12.873 -2.195 12.555 1.00 63.59 303 HIS A CA 1
ATOM 2404 C C . HIS A 1 303 ? 13.181 -2.594 13.999 1.00 63.59 303 HIS A C 1
ATOM 2406 O O . HIS A 1 303 ? 13.811 -3.622 14.221 1.00 63.59 303 HIS A O 1
ATOM 2412 N N . VAL A 1 304 ? 12.696 -1.812 14.970 1.00 57.59 304 VAL A N 1
ATOM 2413 C CA . VAL A 1 304 ? 12.897 -2.100 16.400 1.00 57.59 304 VAL A CA 1
ATOM 2414 C C . VAL A 1 304 ? 12.277 -3.448 16.772 1.00 57.59 304 VAL A C 1
ATOM 2416 O O . VAL A 1 304 ? 12.983 -4.328 17.248 1.00 57.59 304 VAL A O 1
ATOM 2419 N N . ARG A 1 305 ? 10.991 -3.653 16.456 1.00 57.75 305 ARG A N 1
ATOM 2420 C CA . ARG A 1 305 ? 10.290 -4.909 16.778 1.00 57.75 305 ARG A CA 1
ATOM 2421 C C . ARG A 1 305 ? 10.842 -6.116 16.030 1.00 57.75 305 ARG A C 1
ATOM 2423 O O . ARG A 1 305 ? 10.929 -7.196 16.590 1.00 57.75 305 ARG A O 1
ATOM 2430 N N . GLY A 1 306 ? 11.226 -5.939 14.765 1.00 56.75 306 GLY A N 1
ATOM 2431 C CA . GLY A 1 306 ? 11.822 -7.023 13.991 1.00 56.75 306 GLY A CA 1
ATOM 2432 C C .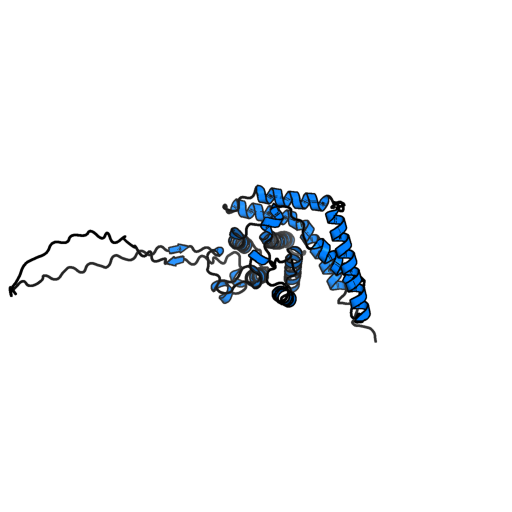 GLY A 1 306 ? 13.138 -7.516 14.594 1.00 56.75 306 GLY A C 1
ATOM 2433 O O . GLY A 1 306 ? 13.425 -8.706 14.513 1.00 56.75 306 GLY A O 1
ATOM 2434 N N . ASN A 1 307 ? 13.930 -6.628 15.199 1.00 55.00 307 ASN A N 1
ATOM 2435 C CA . ASN A 1 307 ? 15.164 -7.016 15.879 1.00 55.00 307 ASN A CA 1
ATOM 2436 C C . ASN A 1 307 ? 14.894 -7.747 17.203 1.00 55.00 307 ASN A C 1
ATOM 2438 O O . ASN A 1 307 ? 15.598 -8.712 17.485 1.00 55.00 307 ASN A O 1
ATOM 2442 N N . GLU A 1 308 ? 13.869 -7.336 17.959 1.00 48.25 308 GLU A N 1
ATOM 2443 C CA . GLU A 1 308 ? 13.409 -8.023 19.180 1.00 48.25 308 GLU A CA 1
ATOM 2444 C C . GLU A 1 308 ? 12.938 -9.457 18.870 1.00 48.25 308 GLU A C 1
ATOM 2446 O O . GLU A 1 308 ? 13.446 -10.402 19.463 1.00 48.25 308 GLU A O 1
ATOM 2451 N N . GLU A 1 309 ? 12.078 -9.639 17.857 1.00 49.59 309 GLU A N 1
ATOM 2452 C CA . GLU A 1 309 ? 11.581 -10.964 17.431 1.00 49.59 309 GLU A CA 1
ATOM 2453 C C . GLU A 1 309 ? 12.708 -11.897 16.939 1.00 49.59 309 GLU A C 1
ATOM 2455 O O . GLU A 1 309 ? 12.622 -13.107 17.103 1.00 49.59 309 GLU A O 1
ATOM 2460 N N . SER A 1 310 ? 13.788 -11.362 16.350 1.00 44.69 310 SER A N 1
ATOM 2461 C CA . SER A 1 310 ? 14.945 -12.178 15.937 1.00 44.69 310 SER A CA 1
ATOM 2462 C C . SER A 1 310 ? 15.929 -12.507 17.062 1.00 44.69 310 SER A C 1
ATOM 2464 O O . SER A 1 310 ? 16.805 -13.339 16.851 1.00 44.69 310 SER A O 1
ATOM 2466 N N . GLY A 1 311 ? 15.835 -11.828 18.209 1.00 36.75 311 GLY A N 1
ATOM 2467 C CA . GLY A 1 311 ? 16.656 -12.117 19.387 1.00 36.75 311 GLY A CA 1
ATOM 2468 C C . GLY A 1 311 ? 16.073 -13.229 20.261 1.00 36.75 311 GLY A C 1
ATOM 2469 O O . GLY A 1 311 ? 16.822 -13.903 20.954 1.00 36.75 311 GLY A O 1
ATOM 2470 N N . GLU A 1 312 ? 14.759 -13.459 20.197 1.00 37.38 312 GLU A N 1
ATOM 2471 C CA . GLU A 1 312 ? 14.091 -14.540 20.938 1.00 37.38 312 GLU A CA 1
ATOM 2472 C C . GLU A 1 312 ? 14.271 -15.925 20.280 1.00 37.38 312 GLU A C 1
ATOM 2474 O O . GLU A 1 312 ? 14.131 -16.939 20.953 1.00 37.38 312 GLU A O 1
ATOM 2479 N N . GLU A 1 313 ? 14.647 -16.006 18.996 1.00 35.84 313 GLU A N 1
ATOM 2480 C CA . GLU A 1 313 ? 14.883 -17.291 18.305 1.00 35.84 313 GLU A CA 1
ATOM 2481 C C . GLU A 1 313 ? 16.266 -17.923 18.588 1.00 35.84 313 GLU A C 1
ATOM 2483 O O . GLU A 1 313 ? 16.520 -19.037 18.129 1.00 35.84 313 GLU A O 1
ATOM 2488 N N . THR A 1 314 ? 17.171 -17.261 19.326 1.00 33.94 314 THR A N 1
ATOM 2489 C CA . THR A 1 314 ? 18.549 -17.759 19.547 1.00 33.94 314 THR A CA 1
ATOM 2490 C C . THR A 1 314 ? 18.847 -18.348 20.928 1.00 33.94 314 THR A C 1
ATOM 2492 O O . THR A 1 314 ? 19.937 -18.888 21.093 1.00 33.94 314 THR A O 1
ATOM 2495 N N . ASP A 1 315 ? 17.914 -18.323 21.886 1.00 35.97 315 ASP A N 1
ATOM 2496 C CA . ASP A 1 315 ? 18.214 -18.728 23.276 1.00 35.97 315 ASP A CA 1
ATOM 2497 C C . ASP A 1 315 ? 17.740 -20.145 23.677 1.00 35.97 315 ASP A C 1
ATOM 2499 O O . ASP A 1 315 ? 18.055 -20.596 24.776 1.00 35.97 315 ASP A O 1
ATOM 2503 N N . ASP A 1 316 ? 17.089 -20.910 22.789 1.00 40.97 316 ASP A N 1
ATOM 2504 C CA . ASP A 1 316 ? 16.561 -22.258 23.105 1.00 40.97 316 ASP A CA 1
ATOM 2505 C C . ASP A 1 316 ? 17.344 -23.429 22.468 1.00 40.97 316 ASP A C 1
ATOM 2507 O O . ASP A 1 316 ? 16.811 -24.521 22.250 1.00 40.97 316 ASP A O 1
ATOM 2511 N N . ALA A 1 317 ? 18.632 -23.239 22.178 1.00 39.16 317 ALA A N 1
ATOM 2512 C CA . ALA A 1 317 ? 19.497 -24.314 21.689 1.00 39.16 317 ALA A CA 1
ATOM 2513 C C . ALA A 1 317 ? 20.901 -24.257 22.302 1.00 39.16 317 ALA A C 1
ATOM 2515 O O . ALA A 1 317 ? 21.870 -24.093 21.578 1.00 39.16 317 ALA A O 1
ATOM 2516 N N . ASP A 1 318 ? 21.002 -24.379 23.628 1.00 37.00 318 ASP A N 1
ATOM 2517 C CA . ASP A 1 318 ? 22.092 -25.121 24.281 1.00 37.00 318 ASP A CA 1
ATOM 2518 C C . ASP A 1 318 ? 21.824 -25.246 25.787 1.00 37.00 318 ASP A C 1
ATOM 2520 O O . ASP A 1 318 ? 22.002 -24.319 26.576 1.00 37.00 318 ASP A O 1
ATOM 2524 N N . GLY A 1 319 ? 21.382 -26.434 26.191 1.00 38.44 319 GLY A N 1
ATOM 2525 C CA . GLY A 1 319 ? 21.106 -26.766 27.582 1.00 38.44 319 GLY A CA 1
ATOM 2526 C C . GLY A 1 319 ? 20.975 -28.268 27.780 1.00 38.44 319 GLY A C 1
ATOM 2527 O O . GLY A 1 319 ? 19.882 -28.755 28.062 1.00 38.44 319 GLY A O 1
ATOM 2528 N N . ASN A 1 320 ? 22.081 -28.997 27.614 1.00 32.25 320 ASN A N 1
ATOM 2529 C CA . ASN A 1 320 ? 22.259 -30.326 28.199 1.00 32.25 320 ASN A CA 1
ATOM 2530 C C . ASN A 1 320 ? 23.710 -30.537 28.636 1.00 32.25 320 ASN A C 1
ATOM 2532 O O . ASN A 1 320 ? 24.608 -30.314 27.795 1.00 32.25 320 ASN A O 1
#